Protein AF-A0A072TKI0-F1 (afdb_monomer)

InterPro domains:
  IPR010285 DNA helicase Pif1-like, DEAD-box helicase domain [PF05970] (61-197)
  IPR027417 P-loop containing nucleoside triphosphate hydrolase [G3DSA:3.40.50.300] (5-178)
  IPR027417 P-loop containing nucleoside triphosphate hydrolase [SSF52540] (138-336)
  IPR049163 DNA helicase Pif1-like, 2B domain [PF21530] (286-332)

Radius of gyration: 24.64 Å; Cα contacts (8 Å, |Δi|>4): 364; chains: 1; bounding box: 59×48×64 Å

Nearest PDB structures (foldseek):
  7lcc-assembly1_A  TM=7.559E-01  e=3.204E-16  synthetic construct
  6l3g-assembly1_B-2  TM=5.943E-01  e=2.626E-09  Bacteroides sp. AF32-8BH
  6l3g-assembly1_A  TM=5.855E-01  e=1.795E-08  Bacteroides sp. AF32-8BH
  5fhe-assembly1_A  TM=5.845E-01  e=2.734E-08  Bacteroides fragilis
  5fhd-assembly2_B  TM=5.830E-01  e=9.462E-07  Bacteroides fragilis

Secondary structure (DSSP, 8-state):
------HHHHHHH-S-HHHHHHHHHHHHHH--HHHHHHHHHHHHHHHTT--S--------EE--TT---HHHHH---SS--TT------TT-HHHHHHHH-SEEEETTGGGS-HHHHHHHHHHHHHHHTTT-GGGGGSGGGG-EEEE---TTSPPP--TT--HHHHHHTSGGGSGGGGG---------TTTSSS--PPPGGG----SSSHHHHHHHHHSTTTTTTTT-HHHHHS-----SSHHHHHHHHHHHHHHS-S--EEEE--------SS-TTS-TTS--HHHHHT---TTS--SEEEE-TT-EEE--S-SBTTTTB-TT-EEEEEEE-SS-EEEEPPP-

Structure (mmCIF, N/CA/C/O backbone):
data_AF-A0A072TKI0-F1
#
_entry.id   AF-A0A072TKI0-F1
#
loop_
_atom_site.group_PDB
_atom_site.id
_atom_site.type_symbol
_atom_site.label_atom_id
_atom_site.label_alt_id
_atom_site.label_comp_id
_atom_site.label_asym_id
_atom_site.label_entity_id
_atom_site.label_seq_id
_atom_site.pdbx_PDB_ins_code
_atom_site.Cartn_x
_atom_site.Cartn_y
_atom_site.Cartn_z
_atom_site.occupancy
_atom_site.B_iso_or_equiv
_atom_site.auth_seq_id
_atom_site.auth_comp_id
_atom_site.auth_asym_id
_atom_site.auth_atom_id
_atom_site.pdbx_PDB_model_num
ATOM 1 N N . MET A 1 1 ? 16.025 -26.697 -22.029 1.00 32.75 1 MET A N 1
ATOM 2 C CA . MET A 1 1 ? 15.733 -25.877 -20.838 1.00 32.75 1 MET A CA 1
ATOM 3 C C . MET A 1 1 ? 17.036 -25.225 -20.415 1.00 32.75 1 MET A C 1
ATOM 5 O O . MET A 1 1 ? 17.999 -25.973 -20.282 1.00 32.75 1 MET A O 1
ATOM 9 N N . PRO A 1 2 ? 17.129 -23.893 -20.276 1.00 40.09 2 PRO A N 1
ATOM 10 C CA . PRO A 1 2 ? 18.291 -23.292 -19.635 1.00 40.09 2 PRO A CA 1
ATOM 11 C C . PRO A 1 2 ? 18.337 -23.814 -18.197 1.00 40.09 2 PRO A C 1
ATOM 13 O O . PRO A 1 2 ? 17.345 -23.736 -17.475 1.00 40.09 2 PRO A O 1
ATOM 16 N N . THR A 1 3 ? 19.450 -24.417 -17.796 1.00 42.78 3 THR A N 1
ATOM 17 C CA . THR A 1 3 ? 19.718 -24.765 -16.399 1.00 42.78 3 THR A CA 1
ATOM 18 C C . THR A 1 3 ? 19.999 -23.473 -15.647 1.00 42.78 3 THR A C 1
ATOM 20 O O . THR A 1 3 ? 21.146 -23.048 -15.545 1.00 42.78 3 THR A O 1
ATOM 23 N N . PHE A 1 4 ? 18.948 -22.804 -15.177 1.00 54.00 4 PHE A N 1
ATOM 24 C CA . PHE A 1 4 ? 19.108 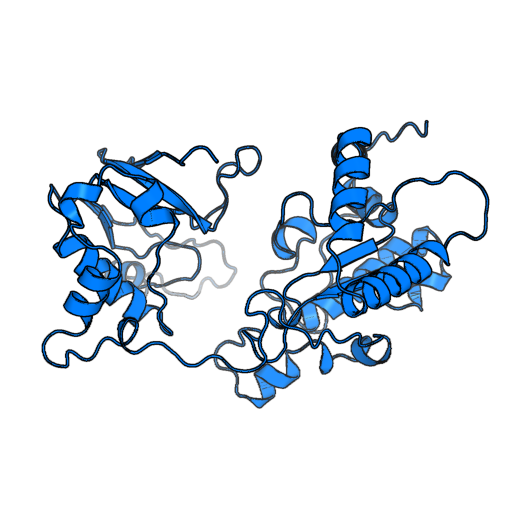-21.708 -14.232 1.00 54.00 4 PHE A CA 1
ATOM 25 C C . PHE A 1 4 ? 19.632 -22.300 -12.922 1.00 54.00 4 PHE A C 1
ATOM 27 O O . PHE A 1 4 ? 18.958 -23.104 -12.292 1.00 54.00 4 PHE A O 1
ATOM 34 N N . THR A 1 5 ? 20.848 -21.943 -12.519 1.00 68.81 5 THR A N 1
ATOM 35 C CA . THR A 1 5 ? 21.410 -22.314 -11.205 1.00 68.81 5 THR A CA 1
ATOM 36 C C . THR A 1 5 ? 20.838 -21.445 -10.082 1.00 68.81 5 THR A C 1
ATOM 38 O O . THR A 1 5 ? 20.968 -21.761 -8.902 1.00 68.81 5 THR A O 1
ATOM 41 N N . ASN A 1 6 ? 20.212 -20.327 -10.452 1.00 77.50 6 ASN A N 1
ATOM 42 C CA . ASN A 1 6 ? 19.692 -19.330 -9.539 1.00 77.50 6 ASN A CA 1
ATOM 43 C C . ASN A 1 6 ? 18.290 -19.704 -9.048 1.00 77.50 6 ASN A C 1
ATOM 45 O O . ASN A 1 6 ? 17.322 -19.688 -9.810 1.00 77.50 6 ASN A O 1
ATOM 49 N N . LYS A 1 7 ? 18.192 -19.987 -7.747 1.00 76.69 7 LYS A N 1
ATOM 50 C CA . LYS A 1 7 ? 16.942 -20.366 -7.090 1.00 76.69 7 LYS A CA 1
ATOM 51 C C . LYS A 1 7 ? 15.849 -19.298 -7.207 1.00 76.69 7 LYS A C 1
ATOM 53 O O . LYS A 1 7 ? 14.703 -19.669 -7.397 1.00 76.69 7 LYS A O 1
ATOM 58 N N . LEU A 1 8 ? 16.183 -18.003 -7.163 1.00 71.75 8 LEU A N 1
ATOM 59 C CA . LEU A 1 8 ? 15.181 -16.935 -7.286 1.00 71.75 8 LEU A CA 1
ATOM 60 C C . LEU A 1 8 ? 14.494 -16.963 -8.653 1.00 71.75 8 LEU A C 1
ATOM 62 O O . LEU A 1 8 ? 13.284 -16.822 -8.725 1.00 71.75 8 LEU A O 1
ATOM 66 N N . ILE A 1 9 ? 15.257 -17.201 -9.723 1.00 74.69 9 ILE A N 1
ATOM 67 C CA . ILE A 1 9 ? 14.708 -17.312 -11.082 1.00 74.69 9 ILE A CA 1
ATOM 68 C C . ILE A 1 9 ? 13.867 -18.583 -11.220 1.00 74.69 9 ILE A C 1
ATOM 70 O O . ILE A 1 9 ? 12.814 -18.556 -11.849 1.00 74.69 9 ILE A O 1
ATOM 74 N N . ILE A 1 10 ? 14.323 -19.699 -10.641 1.00 76.69 10 ILE A N 1
ATOM 75 C CA . ILE A 1 10 ? 13.543 -20.943 -10.639 1.00 76.69 10 ILE A CA 1
ATOM 76 C C . ILE A 1 10 ? 12.210 -20.720 -9.927 1.00 76.69 10 ILE A C 1
ATOM 78 O O . ILE A 1 10 ? 11.179 -21.057 -10.495 1.00 76.69 10 ILE A O 1
ATOM 82 N N . ASP A 1 11 ? 12.240 -20.148 -8.724 1.00 72.50 11 ASP A N 1
ATOM 83 C CA . ASP A 1 11 ? 11.048 -19.889 -7.919 1.00 72.50 11 ASP A CA 1
ATOM 84 C C . ASP A 1 11 ? 10.092 -18.930 -8.658 1.00 72.50 11 ASP A C 1
ATOM 86 O O . ASP A 1 11 ? 8.894 -19.197 -8.704 1.00 72.50 11 ASP A O 1
ATOM 90 N N . GLU A 1 12 ? 10.611 -17.892 -9.328 1.00 70.75 12 GLU A N 1
ATOM 91 C CA . GLU A 1 12 ? 9.819 -16.958 -10.152 1.00 70.75 12 GLU A CA 1
ATOM 92 C C . GLU A 1 12 ? 9.159 -17.636 -11.363 1.00 70.75 12 GLU A C 1
ATOM 94 O O . GLU A 1 12 ? 8.055 -17.287 -11.768 1.00 70.75 12 GLU A O 1
ATOM 99 N N . LEU A 1 13 ? 9.831 -18.621 -11.963 1.00 75.00 13 LEU A N 1
ATOM 100 C CA . LEU A 1 13 ? 9.327 -19.370 -13.118 1.00 75.00 13 LEU A CA 1
ATOM 101 C C . LEU A 1 13 ? 8.459 -20.574 -12.728 1.00 75.00 13 LEU A C 1
ATOM 103 O O . LEU A 1 13 ? 7.896 -21.232 -13.611 1.00 75.00 13 LEU A O 1
ATOM 107 N N . ASN A 1 14 ? 8.364 -20.883 -11.435 1.00 78.50 14 ASN A N 1
ATOM 108 C CA . ASN A 1 14 ? 7.671 -22.050 -10.908 1.00 78.50 14 ASN A CA 1
ATOM 109 C C . ASN A 1 14 ? 6.187 -21.754 -10.644 1.00 78.50 14 ASN A C 1
ATOM 111 O O . ASN A 1 14 ? 5.702 -21.854 -9.519 1.00 78.50 14 ASN A O 1
ATOM 115 N N . TYR A 1 15 ? 5.466 -21.390 -11.703 1.00 72.12 15 TYR A N 1
ATOM 116 C CA . TYR A 1 15 ? 4.018 -21.192 -11.686 1.00 72.12 15 TYR A CA 1
ATOM 117 C C . TYR A 1 15 ? 3.312 -22.153 -12.646 1.00 72.12 15 TYR A C 1
ATOM 119 O O . TYR A 1 15 ? 3.892 -22.653 -13.617 1.00 72.12 15 TYR A O 1
ATOM 127 N N . ASN A 1 16 ? 2.031 -22.409 -12.377 1.00 79.31 16 ASN A N 1
ATOM 128 C CA . ASN A 1 16 ? 1.187 -23.248 -13.216 1.00 79.31 16 ASN A CA 1
ATOM 129 C C . ASN A 1 16 ? 0.827 -22.512 -14.516 1.00 79.31 16 ASN A C 1
ATOM 131 O O . ASN A 1 16 ? -0.077 -21.681 -14.547 1.00 79.31 16 ASN A O 1
ATOM 135 N N . LYS A 1 17 ? 1.564 -22.803 -15.591 1.00 79.69 17 LYS A N 1
ATOM 136 C CA . LYS A 1 17 ? 1.409 -22.122 -16.885 1.00 79.69 17 LYS A CA 1
ATOM 137 C C . LYS A 1 17 ? 0.036 -22.335 -17.510 1.00 79.69 17 LYS A C 1
ATOM 139 O O . LYS A 1 17 ? -0.518 -21.377 -18.031 1.00 79.69 17 LYS A O 1
ATOM 144 N N . ASP A 1 18 ? -0.509 -23.545 -17.417 1.00 80.44 18 ASP A N 1
ATOM 145 C CA . ASP A 1 18 ? -1.793 -23.886 -18.036 1.00 80.44 18 ASP A CA 1
ATOM 146 C C . ASP A 1 18 ? -2.948 -23.133 -17.353 1.00 80.44 18 ASP A C 1
ATOM 148 O O . ASP A 1 18 ? -3.857 -22.613 -18.001 1.00 80.44 18 ASP A O 1
ATOM 152 N N . GLU A 1 19 ? -2.890 -23.022 -16.025 1.00 81.88 19 GLU A N 1
ATOM 153 C CA . GLU A 1 19 ? -3.850 -22.246 -15.236 1.00 81.88 19 GLU A CA 1
ATOM 154 C C . GLU A 1 19 ? -3.727 -20.743 -15.499 1.00 81.88 19 GLU A C 1
ATOM 156 O O . GLU A 1 19 ? -4.740 -20.055 -15.651 1.00 81.88 19 GLU A O 1
ATOM 161 N N . LEU A 1 20 ? -2.496 -20.236 -15.602 1.00 77.62 20 LEU A N 1
ATOM 162 C CA . LEU A 1 20 ? -2.251 -18.825 -15.872 1.00 77.62 20 LEU A CA 1
ATOM 163 C C . LEU A 1 20 ? -2.681 -18.437 -17.292 1.00 77.62 20 LEU A C 1
ATOM 165 O O . LEU A 1 20 ? -3.249 -17.367 -17.476 1.00 77.62 20 LEU A O 1
ATOM 169 N N . GLU A 1 21 ? -2.473 -19.311 -18.280 1.00 79.00 21 GLU A N 1
ATOM 170 C CA . GLU A 1 21 ? -2.924 -19.104 -19.661 1.00 79.00 21 GLU A CA 1
ATOM 171 C C . GLU A 1 21 ? -4.453 -19.047 -19.741 1.00 79.00 21 GLU A C 1
ATOM 173 O O . GLU A 1 21 ? -5.010 -18.157 -20.384 1.00 79.00 21 GLU A O 1
ATOM 178 N N . LYS A 1 22 ? -5.147 -19.936 -19.019 1.00 83.44 22 LYS A N 1
ATOM 179 C CA . LYS A 1 22 ? -6.608 -19.889 -18.914 1.00 83.44 22 LYS A CA 1
ATOM 180 C C . LYS A 1 22 ? -7.088 -18.594 -18.253 1.00 83.44 22 LYS A C 1
ATOM 182 O O . LYS A 1 22 ? -7.953 -17.914 -18.794 1.00 83.44 22 LYS A O 1
ATOM 187 N N . THR A 1 23 ? -6.493 -18.239 -17.116 1.00 81.56 23 THR A N 1
ATOM 188 C CA . THR A 1 23 ? -6.822 -17.009 -16.381 1.00 81.56 23 THR A CA 1
ATOM 189 C C . THR A 1 23 ? -6.593 -15.769 -17.245 1.00 81.56 23 THR A C 1
ATOM 191 O O . THR A 1 23 ? -7.425 -14.866 -17.278 1.00 81.56 23 THR A O 1
ATOM 194 N N . HIS A 1 24 ? -5.488 -15.738 -17.991 1.00 83.00 24 HIS A N 1
ATOM 195 C CA . HIS A 1 24 ? -5.161 -14.664 -18.923 1.00 83.00 24 HIS A CA 1
ATOM 196 C C . HIS A 1 24 ? -6.194 -14.543 -20.045 1.00 83.00 24 HIS A C 1
ATOM 198 O O . HIS A 1 24 ? -6.656 -13.436 -20.318 1.00 83.00 24 HIS A O 1
ATOM 204 N N . ALA A 1 25 ? -6.606 -15.661 -20.649 1.00 83.88 25 ALA A N 1
ATOM 205 C CA . ALA A 1 25 ? -7.643 -15.668 -21.677 1.00 83.88 25 ALA A CA 1
ATOM 206 C C . ALA A 1 25 ? -8.986 -15.139 -21.146 1.00 83.88 25 ALA A C 1
ATOM 208 O O . ALA A 1 25 ? -9.616 -14.311 -21.804 1.00 83.88 25 ALA A O 1
ATOM 209 N N . ASP A 1 26 ? -9.387 -15.560 -19.943 1.00 86.00 26 ASP A N 1
ATOM 210 C CA . ASP A 1 26 ? -10.619 -15.097 -19.299 1.00 86.00 26 ASP A CA 1
ATOM 211 C C . ASP A 1 26 ? -10.552 -13.589 -18.981 1.00 86.00 26 ASP A C 1
ATOM 213 O O . ASP A 1 26 ? -11.483 -12.846 -19.294 1.00 86.00 26 ASP A O 1
ATOM 217 N N . MET A 1 27 ? -9.431 -13.097 -18.439 1.00 83.44 27 MET A N 1
ATOM 218 C CA . MET A 1 27 ? -9.235 -11.667 -18.157 1.00 83.44 27 MET A CA 1
ATOM 219 C C . MET A 1 27 ? -9.236 -10.814 -19.431 1.00 83.44 27 MET A C 1
ATOM 221 O O . MET A 1 27 ? -9.856 -9.753 -19.455 1.00 83.44 27 MET A O 1
ATOM 225 N N . LEU A 1 28 ? -8.604 -11.283 -20.512 1.00 83.50 28 LEU A N 1
ATOM 226 C CA . LEU A 1 28 ? -8.583 -10.586 -21.804 1.00 83.50 28 LEU A CA 1
ATOM 227 C C . LEU A 1 28 ? -9.965 -10.427 -22.449 1.00 83.50 28 LEU A C 1
ATOM 229 O O . LEU A 1 28 ? -10.124 -9.557 -23.311 1.00 83.50 28 LEU A O 1
ATOM 233 N N . LEU A 1 29 ? -10.925 -11.285 -22.091 1.00 86.31 29 LEU A N 1
ATOM 234 C CA . LEU A 1 29 ? -12.318 -11.193 -22.535 1.00 86.31 29 LEU A CA 1
ATOM 235 C C . LEU A 1 29 ? -13.135 -10.198 -21.702 1.00 86.31 29 LEU A C 1
ATOM 237 O O . LEU A 1 29 ? -14.135 -9.685 -22.196 1.00 86.31 29 LEU A O 1
ATOM 241 N N . MET A 1 30 ? -12.721 -9.935 -20.461 1.00 85.12 30 MET A N 1
ATOM 242 C CA . MET A 1 30 ? -13.402 -9.021 -19.535 1.00 85.12 30 MET A CA 1
ATOM 243 C C . MET A 1 30 ? -12.902 -7.574 -19.641 1.00 85.12 30 MET A C 1
ATOM 245 O O . MET A 1 30 ? -13.541 -6.673 -19.100 1.00 85.12 30 MET A O 1
ATOM 249 N N . MET A 1 31 ? -11.774 -7.349 -20.321 1.00 85.69 31 MET A N 1
ATOM 250 C CA . MET A 1 31 ? -11.224 -6.012 -20.549 1.00 85.69 31 MET A CA 1
ATOM 251 C C . MET A 1 31 ? -12.148 -5.160 -21.417 1.00 85.69 31 MET A C 1
ATOM 253 O O . MET A 1 31 ? -12.695 -5.612 -22.424 1.00 85.69 31 MET A O 1
ATOM 257 N N . THR A 1 32 ? -12.243 -3.885 -21.063 1.00 87.88 32 THR A N 1
ATOM 258 C CA . THR A 1 32 ? -12.811 -2.853 -21.931 1.00 87.88 32 THR A CA 1
ATOM 259 C C . THR A 1 32 ? -11.912 -2.593 -23.147 1.00 87.88 32 THR A C 1
ATOM 261 O O . THR A 1 32 ? -10.717 -2.898 -23.137 1.00 87.88 32 THR A O 1
ATOM 264 N N . ASP A 1 33 ? -12.458 -1.966 -24.194 1.00 88.88 33 ASP A N 1
ATOM 265 C CA . ASP A 1 33 ? -11.674 -1.570 -25.376 1.00 88.88 33 ASP A CA 1
ATOM 266 C C . ASP A 1 33 ? -10.502 -0.636 -25.012 1.00 88.88 33 ASP A C 1
ATOM 268 O O . ASP A 1 33 ? -9.424 -0.707 -25.607 1.00 88.88 33 ASP A O 1
ATOM 272 N N . GLU A 1 34 ? -10.701 0.232 -24.012 1.00 90.00 34 GLU A N 1
ATOM 273 C CA . GLU A 1 34 ? -9.679 1.159 -23.519 1.00 90.00 34 GLU A CA 1
ATOM 274 C C . GLU A 1 34 ? -8.531 0.409 -22.828 1.00 90.00 34 GLU A C 1
ATOM 276 O O . GLU A 1 34 ? -7.363 0.626 -23.156 1.00 90.00 34 GLU A O 1
ATOM 281 N N . GLU A 1 35 ? -8.850 -0.526 -21.930 1.00 88.94 35 GLU A N 1
ATOM 282 C CA . GLU A 1 35 ? -7.854 -1.366 -21.254 1.00 88.94 35 GLU A CA 1
ATOM 283 C C . GLU A 1 35 ? -7.108 -2.268 -22.229 1.00 88.94 35 GLU A C 1
ATOM 285 O O . GLU A 1 35 ? -5.886 -2.384 -22.142 1.00 88.94 35 GLU A O 1
ATOM 290 N N . ARG A 1 36 ? -7.815 -2.859 -23.197 1.00 89.50 36 ARG A N 1
ATOM 291 C CA . ARG A 1 36 ? -7.205 -3.690 -24.237 1.00 89.50 36 ARG A CA 1
ATOM 292 C C . ARG A 1 36 ? -6.212 -2.891 -25.082 1.00 89.50 36 ARG A C 1
ATOM 294 O O . ARG A 1 36 ? -5.105 -3.359 -25.319 1.00 89.50 36 ARG A O 1
ATOM 301 N N . CYS A 1 37 ? -6.546 -1.654 -25.451 1.00 91.12 37 CYS A N 1
ATOM 302 C CA . CYS A 1 37 ? -5.626 -0.755 -26.157 1.00 91.12 37 CYS A CA 1
ATOM 303 C C . CYS A 1 37 ? -4.359 -0.441 -25.339 1.00 91.12 37 CYS A C 1
ATOM 305 O O . CYS A 1 37 ? -3.258 -0.369 -25.889 1.00 91.12 37 CYS A O 1
ATOM 307 N N . VAL A 1 38 ? -4.492 -0.254 -24.021 1.00 90.75 38 VAL A N 1
ATOM 308 C CA . VAL A 1 38 ? -3.344 -0.065 -23.119 1.00 90.75 38 VAL A CA 1
ATOM 309 C C . VAL A 1 38 ? -2.504 -1.337 -23.027 1.00 90.75 38 VAL A C 1
ATOM 311 O O . VAL A 1 38 ? -1.282 -1.268 -23.162 1.00 90.75 38 VAL A O 1
ATOM 314 N N . TYR A 1 39 ? -3.151 -2.487 -22.840 1.00 89.69 39 TYR A N 1
ATOM 315 C CA . TYR A 1 39 ? -2.507 -3.793 -22.770 1.00 89.69 39 TYR A CA 1
ATOM 316 C C . TYR A 1 39 ? -1.684 -4.088 -24.030 1.00 89.69 39 TYR A C 1
ATOM 318 O O . TYR A 1 39 ? -0.498 -4.399 -23.924 1.00 89.69 39 TYR A O 1
ATOM 326 N N . ASP A 1 40 ? -2.274 -3.915 -25.214 1.00 89.44 40 ASP A N 1
ATOM 327 C CA . ASP A 1 40 ? -1.612 -4.199 -26.489 1.00 89.44 40 ASP A CA 1
ATOM 328 C C . ASP A 1 40 ? -0.352 -3.334 -26.669 1.00 89.44 40 ASP A C 1
ATOM 330 O O . ASP A 1 40 ? 0.712 -3.855 -27.001 1.00 89.44 40 ASP A O 1
ATOM 334 N N . LYS A 1 41 ? -0.414 -2.037 -26.330 1.00 90.12 41 LYS A N 1
ATOM 335 C CA . LYS A 1 41 ? 0.758 -1.139 -26.365 1.00 90.12 41 LYS A CA 1
ATOM 336 C C . LYS A 1 41 ? 1.884 -1.580 -25.431 1.00 90.12 41 LYS A C 1
ATOM 338 O O . LYS A 1 41 ? 3.059 -1.445 -25.774 1.00 90.12 41 LYS A O 1
ATOM 343 N N . ILE A 1 42 ? 1.546 -2.076 -24.240 1.00 88.88 42 ILE A N 1
ATOM 344 C CA . ILE A 1 42 ? 2.539 -2.603 -23.295 1.00 88.88 42 ILE A CA 1
ATOM 345 C C . ILE A 1 42 ? 3.188 -3.858 -23.886 1.00 88.88 42 ILE A C 1
ATOM 347 O O . ILE A 1 42 ? 4.413 -3.976 -23.883 1.00 88.88 42 ILE A O 1
ATOM 351 N N . MET A 1 43 ? 2.386 -4.773 -24.431 1.00 86.81 43 MET A N 1
ATOM 352 C CA . MET A 1 43 ? 2.883 -6.022 -25.009 1.00 86.81 43 MET A CA 1
ATOM 353 C C . MET A 1 43 ? 3.752 -5.795 -26.251 1.00 86.81 43 MET A C 1
ATOM 355 O O . MET A 1 43 ? 4.761 -6.481 -26.412 1.00 86.81 43 MET A O 1
ATOM 359 N N . GLU A 1 44 ? 3.416 -4.815 -27.093 1.00 88.12 44 GLU A N 1
ATOM 360 C CA . GLU A 1 44 ? 4.255 -4.390 -28.220 1.00 88.12 44 GLU A CA 1
ATOM 361 C C . GLU A 1 44 ? 5.630 -3.900 -27.749 1.00 88.12 44 GLU A C 1
ATOM 363 O O . GLU A 1 44 ? 6.647 -4.326 -28.296 1.00 88.12 44 GLU A O 1
ATOM 368 N N . SER A 1 45 ? 5.676 -3.073 -26.696 1.00 85.88 45 SER A N 1
ATOM 369 C CA . SER A 1 45 ? 6.939 -2.598 -26.111 1.00 85.88 45 SER A CA 1
ATOM 370 C C . SER A 1 45 ? 7.801 -3.762 -25.624 1.00 85.88 45 SER A C 1
ATOM 372 O O . SER A 1 45 ? 8.983 -3.822 -25.943 1.00 85.88 45 SER A O 1
ATOM 374 N N . VAL A 1 46 ? 7.202 -4.720 -24.912 1.00 83.31 46 VAL A N 1
ATOM 375 C CA . VAL A 1 46 ? 7.915 -5.896 -24.388 1.00 83.31 46 VAL A CA 1
ATOM 376 C C . VAL A 1 46 ? 8.411 -6.818 -25.511 1.00 83.31 46 VAL A C 1
ATOM 378 O O . VAL A 1 46 ? 9.461 -7.441 -25.375 1.00 83.31 46 VAL A O 1
ATOM 381 N N . GLY A 1 47 ? 7.664 -6.925 -26.615 1.00 73.25 47 GLY A N 1
ATOM 382 C CA . GLY A 1 47 ? 8.021 -7.762 -27.764 1.00 73.25 47 GLY A CA 1
ATOM 383 C C . GLY A 1 47 ? 9.055 -7.139 -28.707 1.00 73.25 47 GLY A C 1
ATOM 384 O O . GLY A 1 47 ? 9.757 -7.871 -29.401 1.00 73.25 47 GLY A O 1
ATOM 385 N N . SER A 1 48 ? 9.167 -5.808 -28.738 1.00 62.28 48 SER A N 1
ATOM 386 C CA . SER A 1 48 ? 10.097 -5.092 -29.624 1.00 62.28 48 SER A CA 1
ATOM 387 C C . SER A 1 48 ? 11.580 -5.230 -29.251 1.00 62.28 48 SER A C 1
ATOM 389 O O . SER A 1 48 ? 12.436 -4.949 -30.087 1.00 62.28 48 SER A O 1
ATOM 391 N N . ASP A 1 49 ? 11.883 -5.717 -28.044 1.00 56.00 49 ASP A N 1
ATOM 392 C CA . ASP A 1 49 ? 13.252 -5.979 -27.579 1.00 56.00 49 ASP A CA 1
ATOM 393 C C . ASP A 1 49 ? 13.827 -7.328 -28.084 1.00 56.00 49 ASP A C 1
ATOM 395 O O . ASP A 1 49 ? 15.013 -7.600 -27.894 1.00 56.00 49 ASP A O 1
ATOM 399 N N . ASP A 1 50 ? 13.027 -8.178 -28.751 1.00 50.72 50 ASP A N 1
ATOM 400 C CA . ASP A 1 50 ? 13.448 -9.497 -29.257 1.00 50.72 50 ASP A CA 1
ATOM 401 C C . ASP A 1 50 ? 13.894 -9.449 -30.743 1.00 50.72 50 ASP A C 1
ATOM 403 O O . ASP A 1 50 ? 13.222 -9.973 -31.634 1.00 50.72 50 ASP A O 1
ATOM 407 N N . ASP A 1 51 ? 15.079 -8.894 -31.022 1.00 42.94 51 ASP A N 1
ATOM 408 C CA . ASP A 1 51 ? 15.825 -9.178 -32.263 1.00 42.94 51 ASP A CA 1
ATOM 409 C C . ASP A 1 51 ? 16.745 -10.398 -32.034 1.00 42.94 51 ASP A C 1
ATOM 411 O O . ASP A 1 51 ? 17.935 -10.242 -31.793 1.00 42.94 51 ASP A O 1
ATOM 415 N N . ASP A 1 52 ? 16.164 -11.609 -31.973 1.00 36.97 52 ASP A N 1
ATOM 416 C CA . ASP A 1 52 ? 16.732 -12.918 -32.388 1.00 36.97 52 ASP A CA 1
ATOM 417 C C . ASP A 1 52 ? 16.094 -14.112 -31.626 1.00 36.97 52 ASP A C 1
ATOM 419 O O . ASP A 1 52 ? 16.251 -14.320 -30.427 1.00 36.97 52 ASP A O 1
ATOM 423 N N . ARG A 1 53 ? 15.371 -14.947 -32.386 1.00 39.81 53 ARG A N 1
ATOM 424 C CA . ARG A 1 53 ? 15.133 -16.399 -32.214 1.00 39.81 53 ARG A CA 1
ATOM 425 C C . ARG A 1 53 ? 15.177 -16.988 -30.785 1.00 39.81 53 ARG A C 1
ATOM 427 O O . ARG A 1 53 ? 16.190 -17.558 -30.381 1.00 39.81 53 ARG A O 1
ATOM 434 N N . ARG A 1 54 ? 13.999 -17.160 -30.170 1.00 31.77 54 ARG A N 1
ATOM 435 C CA . ARG A 1 54 ? 13.393 -18.467 -29.783 1.00 31.77 54 ARG A CA 1
ATOM 436 C C . ARG A 1 54 ? 12.300 -18.276 -28.732 1.00 31.77 54 ARG A C 1
ATOM 438 O O . ARG A 1 54 ? 12.579 -17.926 -27.596 1.00 31.77 54 ARG A O 1
ATOM 445 N N . GLY A 1 55 ? 11.104 -18.739 -29.086 1.00 32.19 55 GLY A N 1
ATOM 446 C CA . GLY A 1 55 ? 10.113 -19.215 -28.127 1.00 32.19 55 GLY A CA 1
ATOM 447 C C . GLY A 1 55 ? 9.215 -18.125 -27.561 1.00 32.19 55 GLY A C 1
ATOM 448 O O . GLY A 1 55 ? 9.668 -17.218 -26.880 1.00 32.19 55 GLY A O 1
ATOM 449 N N . LYS A 1 56 ? 7.913 -18.297 -27.805 1.00 33.75 56 LYS A N 1
ATOM 450 C CA . LYS A 1 56 ? 6.798 -17.672 -27.090 1.00 33.75 56 LYS A CA 1
ATOM 451 C C . LYS A 1 56 ? 6.893 -18.015 -25.597 1.00 33.75 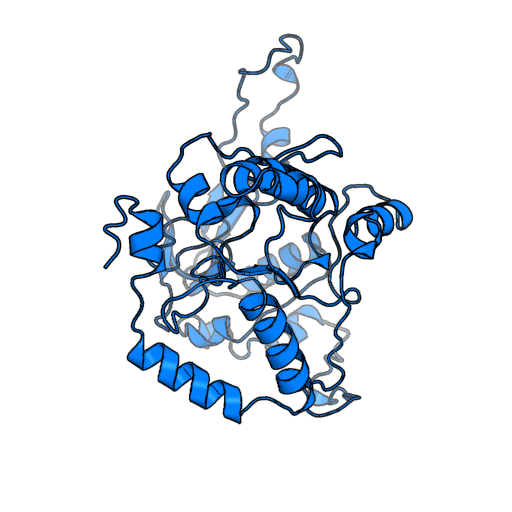56 LYS A C 1
ATOM 453 O O . LYS A 1 56 ? 6.211 -18.911 -25.109 1.00 33.75 56 LYS A O 1
ATOM 458 N N . HIS A 1 57 ? 7.814 -17.381 -24.892 1.00 34.16 57 HIS A N 1
ATOM 459 C CA . HIS A 1 57 ? 7.947 -17.494 -23.456 1.00 34.16 57 HIS A CA 1
ATOM 460 C C . HIS A 1 57 ? 7.349 -16.234 -22.857 1.00 34.16 57 HIS A C 1
ATOM 462 O O . HIS A 1 57 ? 7.765 -15.130 -23.201 1.00 34.16 57 HIS A O 1
ATOM 468 N N . CYS A 1 58 ? 6.325 -16.441 -22.024 1.00 34.09 58 CYS A N 1
ATOM 469 C CA . CYS A 1 58 ? 5.679 -15.421 -21.211 1.00 34.09 58 CYS A CA 1
ATOM 470 C C . CYS A 1 58 ? 6.749 -14.445 -20.707 1.00 34.09 58 CYS A C 1
ATOM 472 O O . CYS A 1 58 ? 7.719 -14.918 -20.097 1.00 34.09 58 CYS A O 1
ATOM 474 N N . PRO A 1 59 ? 6.652 -13.138 -21.014 1.00 36.78 59 PRO A N 1
ATOM 475 C CA . PRO A 1 59 ? 7.629 -12.191 -20.515 1.00 36.78 59 PRO A CA 1
ATOM 476 C C . PRO A 1 59 ? 7.678 -12.345 -19.002 1.00 36.78 59 PRO A C 1
ATOM 478 O O . PRO A 1 59 ? 6.634 -12.442 -18.353 1.00 36.78 59 PRO A O 1
ATOM 481 N N . LEU A 1 60 ? 8.890 -12.435 -18.452 1.00 33.62 60 LEU A N 1
ATOM 482 C CA . LEU A 1 60 ? 9.084 -12.342 -17.015 1.00 33.62 60 LEU A CA 1
ATOM 483 C C . LEU A 1 60 ? 8.713 -10.904 -16.642 1.00 33.62 60 LEU A C 1
ATOM 485 O O . LEU A 1 60 ? 9.548 -9.998 -16.675 1.00 33.62 60 LEU A O 1
ATOM 489 N N . ALA A 1 61 ? 7.420 -10.691 -16.419 1.00 39.41 61 ALA A N 1
ATOM 490 C CA . ALA A 1 61 ? 6.918 -9.550 -15.704 1.00 39.41 61 ALA A CA 1
ATOM 491 C C . ALA A 1 61 ? 7.356 -9.785 -14.271 1.00 39.41 61 ALA A C 1
ATOM 493 O O . ALA A 1 61 ? 6.811 -10.652 -13.591 1.00 39.41 61 ALA A O 1
ATOM 494 N N . LEU A 1 62 ? 8.345 -9.026 -13.817 1.00 36.69 62 LEU A N 1
ATOM 495 C CA . LEU A 1 62 ? 8.555 -8.835 -12.398 1.00 36.69 62 LEU A CA 1
ATOM 496 C C . LEU A 1 62 ? 7.379 -7.974 -11.896 1.00 36.69 62 LEU A C 1
ATOM 498 O O . LEU A 1 62 ? 7.510 -6.794 -11.581 1.00 36.69 62 LEU A O 1
ATOM 502 N N . LEU A 1 63 ? 6.183 -8.565 -11.875 1.00 41.28 63 LEU A N 1
ATOM 503 C CA . LEU A 1 63 ? 5.270 -8.324 -10.777 1.00 41.28 63 LEU A CA 1
ATOM 504 C C . LEU A 1 63 ? 6.033 -8.858 -9.588 1.00 41.28 63 LEU A C 1
ATOM 506 O O . LEU A 1 63 ? 6.356 -10.036 -9.575 1.00 41.28 63 LEU A O 1
ATOM 510 N N . LEU A 1 64 ? 6.385 -7.996 -8.640 1.00 37.53 64 LEU A N 1
ATOM 511 C CA . LEU A 1 64 ? 6.898 -8.424 -7.344 1.00 37.53 64 LEU A CA 1
ATOM 512 C C . LEU A 1 64 ? 6.018 -9.608 -6.897 1.00 37.53 64 LEU A C 1
ATOM 514 O O . LEU A 1 64 ? 4.845 -9.361 -6.604 1.00 37.53 64 LEU A O 1
ATOM 518 N N . PRO A 1 65 ? 6.482 -10.872 -6.944 1.00 29.19 65 PRO A N 1
ATOM 519 C CA . PRO A 1 65 ? 5.574 -12.009 -6.852 1.00 29.19 65 PRO A CA 1
ATOM 520 C C . PRO A 1 65 ? 4.888 -11.951 -5.487 1.00 29.19 65 PRO A C 1
ATOM 522 O O . PRO A 1 65 ? 5.548 -11.905 -4.443 1.00 29.19 65 PRO A O 1
ATOM 525 N N . GLY A 1 66 ? 3.556 -11.848 -5.499 1.00 41.72 66 GLY A N 1
ATOM 526 C CA . GLY A 1 66 ? 2.747 -11.656 -4.293 1.00 41.72 66 GLY A CA 1
ATOM 527 C C . GLY A 1 66 ? 2.728 -10.236 -3.701 1.00 41.72 66 GLY A C 1
ATOM 528 O O . GLY A 1 66 ? 2.533 -10.109 -2.496 1.00 41.72 66 GLY A O 1
ATOM 529 N N . GLY A 1 67 ? 2.938 -9.171 -4.488 1.00 47.31 67 GLY A N 1
ATOM 530 C CA . GLY A 1 67 ? 2.693 -7.785 -4.050 1.00 47.31 67 GLY A CA 1
ATOM 531 C C . GLY A 1 67 ? 3.643 -7.295 -2.950 1.00 47.31 67 GLY A C 1
ATOM 532 O O . GLY A 1 67 ? 3.219 -6.720 -1.949 1.00 47.31 67 GLY A O 1
ATOM 533 N N . ARG A 1 68 ? 4.948 -7.548 -3.089 1.00 50.12 68 ARG A N 1
ATOM 534 C CA . ARG A 1 68 ? 5.948 -7.037 -2.133 1.00 50.12 68 ARG A CA 1
ATOM 535 C C . ARG A 1 68 ? 6.171 -5.538 -2.331 1.00 50.12 68 ARG A C 1
ATOM 537 O O . ARG A 1 68 ? 6.039 -5.032 -3.433 1.00 50.12 68 ARG A O 1
ATOM 544 N N . THR A 1 69 ? 6.551 -4.806 -1.286 1.00 50.53 69 THR A N 1
ATOM 545 C CA . THR A 1 69 ? 6.858 -3.372 -1.425 1.00 50.53 69 THR A CA 1
ATOM 546 C C . THR A 1 69 ? 8.216 -3.167 -2.120 1.00 50.53 69 THR A C 1
ATOM 548 O O . THR A 1 69 ? 9.135 -3.962 -1.878 1.00 50.53 69 THR A O 1
ATOM 551 N N . PRO A 1 70 ? 8.410 -2.089 -2.911 1.00 48.56 70 PRO A N 1
ATOM 552 C CA . PRO A 1 70 ? 9.685 -1.785 -3.579 1.00 48.56 70 PRO A CA 1
ATOM 553 C C . PRO A 1 70 ? 10.891 -1.804 -2.631 1.00 48.56 70 PRO A C 1
ATOM 555 O O . PRO A 1 70 ? 11.942 -2.338 -2.968 1.00 48.56 70 PRO A O 1
ATOM 558 N N . HIS A 1 71 ? 10.711 -1.323 -1.398 1.00 53.16 71 HIS A N 1
ATOM 559 C CA . HIS A 1 71 ? 11.731 -1.332 -0.347 1.00 53.16 71 HIS A CA 1
ATOM 560 C C . HIS A 1 71 ? 12.250 -2.738 -0.018 1.00 53.16 71 HIS A C 1
ATOM 562 O O . HIS A 1 71 ? 13.446 -2.922 0.189 1.00 53.16 71 HIS A O 1
ATOM 568 N N . SER A 1 72 ? 11.370 -3.742 0.006 1.00 54.12 72 SER A N 1
ATOM 569 C CA . SER A 1 72 ? 11.743 -5.114 0.373 1.00 54.12 72 SER A CA 1
ATOM 570 C C . SER A 1 72 ? 12.431 -5.885 -0.759 1.00 54.12 72 SER A C 1
ATOM 572 O O . SER A 1 72 ? 13.270 -6.747 -0.493 1.00 54.12 72 SER A O 1
ATOM 574 N N . THR A 1 73 ? 12.112 -5.559 -2.014 1.00 52.00 73 THR A N 1
ATOM 575 C CA . THR A 1 73 ? 12.634 -6.283 -3.183 1.00 52.00 73 THR A CA 1
ATOM 576 C C . THR A 1 73 ? 13.841 -5.600 -3.815 1.00 52.00 73 THR A C 1
ATOM 578 O O . THR A 1 73 ? 14.771 -6.286 -4.235 1.00 52.00 73 THR A O 1
ATOM 581 N N . LEU A 1 74 ? 13.862 -4.266 -3.837 1.00 54.84 74 LEU A N 1
ATOM 582 C CA . LEU A 1 74 ? 14.921 -3.461 -4.454 1.00 54.84 74 LEU A CA 1
ATOM 583 C C . LEU A 1 74 ? 15.929 -2.907 -3.434 1.00 54.84 74 LEU A C 1
ATOM 585 O O . LEU A 1 74 ? 16.873 -2.228 -3.824 1.00 54.84 74 LEU A O 1
ATOM 589 N N . THR A 1 75 ? 15.746 -3.199 -2.140 1.00 57.75 75 THR A N 1
ATOM 590 C CA . THR A 1 75 ? 16.599 -2.695 -1.047 1.00 57.75 75 THR A CA 1
ATOM 591 C C . THR A 1 75 ? 16.737 -1.166 -1.088 1.00 57.75 75 THR A C 1
ATOM 593 O O . THR A 1 75 ? 17.833 -0.620 -0.962 1.00 57.75 75 THR A O 1
ATOM 596 N N . VAL A 1 76 ? 15.624 -0.463 -1.326 1.00 59.84 76 VAL A N 1
ATOM 597 C CA . VAL A 1 76 ? 15.609 1.007 -1.346 1.00 59.84 76 VAL A CA 1
ATOM 598 C C . VAL A 1 76 ? 16.042 1.520 0.036 1.00 59.84 76 VAL A C 1
ATOM 600 O O . VAL A 1 76 ? 15.446 1.098 1.034 1.00 59.84 76 VAL A O 1
ATOM 603 N N . PRO A 1 77 ? 17.058 2.399 0.127 1.00 57.41 77 PRO A N 1
ATOM 604 C CA . PRO A 1 77 ? 17.466 2.995 1.395 1.00 57.41 77 PRO A CA 1
ATOM 605 C C . PRO A 1 77 ? 16.295 3.701 2.089 1.00 57.41 77 PRO A C 1
ATOM 607 O O . PRO A 1 77 ? 15.503 4.376 1.438 1.00 57.41 77 PRO A O 1
ATOM 610 N N . ILE A 1 78 ? 16.206 3.568 3.418 1.00 58.28 78 ILE A N 1
ATOM 611 C CA . ILE A 1 78 ? 15.174 4.245 4.230 1.00 58.28 78 ILE A CA 1
ATOM 612 C C . ILE A 1 78 ? 15.308 5.771 4.112 1.00 58.28 78 ILE A C 1
ATOM 614 O O . ILE A 1 78 ? 14.309 6.486 4.084 1.00 58.28 78 ILE A O 1
ATOM 618 N N . GLU A 1 79 ? 16.545 6.257 4.007 1.00 64.56 79 GLU A N 1
ATOM 619 C CA . GLU A 1 79 ? 16.862 7.647 3.698 1.00 64.56 79 GLU A CA 1
ATOM 620 C C . GLU A 1 79 ? 17.353 7.729 2.258 1.00 64.56 79 GLU A C 1
ATOM 622 O O . GLU A 1 79 ? 18.481 7.346 1.943 1.00 64.56 79 GLU A O 1
ATOM 627 N N . ILE A 1 80 ? 16.478 8.204 1.376 1.00 71.75 80 ILE A N 1
ATOM 628 C CA . ILE A 1 80 ? 16.794 8.392 -0.033 1.00 71.75 80 ILE A CA 1
ATOM 629 C C . ILE A 1 80 ? 17.053 9.868 -0.327 1.00 71.75 80 ILE A C 1
ATOM 631 O O . ILE A 1 80 ? 16.376 10.747 0.203 1.00 71.75 80 ILE A O 1
ATOM 635 N N . ASN A 1 81 ? 18.052 10.130 -1.161 1.00 79.38 81 ASN A N 1
ATOM 636 C CA . ASN A 1 81 ? 18.425 11.449 -1.650 1.00 79.38 81 ASN A CA 1
ATOM 637 C C . ASN A 1 81 ? 18.749 11.390 -3.151 1.00 79.38 81 ASN A C 1
ATOM 639 O O . ASN A 1 81 ? 18.761 10.322 -3.766 1.00 79.38 81 ASN A O 1
ATOM 643 N N . GLU A 1 82 ? 19.029 12.550 -3.741 1.00 78.25 82 GLU A N 1
ATOM 644 C CA . GLU A 1 82 ? 19.323 12.696 -5.171 1.00 78.25 82 GLU A CA 1
ATOM 645 C C . GLU A 1 82 ? 20.475 11.797 -5.657 1.00 78.25 82 GLU A C 1
ATOM 647 O O . GLU A 1 82 ? 20.439 11.312 -6.786 1.00 78.25 82 GLU A O 1
ATOM 652 N N . ALA A 1 83 ? 21.462 11.512 -4.800 1.00 77.06 83 ALA A N 1
ATOM 653 C CA . ALA A 1 83 ? 22.630 10.694 -5.123 1.00 77.06 83 ALA A CA 1
ATOM 654 C C . ALA A 1 83 ? 22.468 9.206 -4.762 1.00 77.06 83 ALA A C 1
ATOM 656 O O . ALA A 1 83 ? 23.376 8.413 -5.016 1.00 77.06 83 ALA A O 1
ATOM 657 N N . SER A 1 84 ? 21.342 8.799 -4.168 1.00 77.88 84 SER A N 1
ATOM 658 C CA . SER A 1 84 ? 21.140 7.416 -3.736 1.00 77.88 84 SER A CA 1
ATOM 659 C C . SER A 1 84 ? 21.124 6.436 -4.910 1.00 77.88 84 SER A C 1
ATOM 661 O O . SER A 1 84 ? 20.636 6.732 -5.997 1.00 77.88 84 SER A O 1
ATOM 663 N N . SER A 1 85 ? 21.604 5.223 -4.683 1.00 73.94 85 SER A N 1
ATOM 664 C CA . SER A 1 85 ? 21.432 4.086 -5.585 1.00 73.94 85 SER A CA 1
ATOM 665 C C . SER A 1 85 ? 20.881 2.904 -4.796 1.00 73.94 85 SER A C 1
ATOM 667 O O . SER A 1 85 ? 20.893 2.900 -3.561 1.00 73.94 85 SER A O 1
ATOM 669 N N . LEU A 1 86 ? 20.345 1.909 -5.496 1.00 74.38 86 LEU A N 1
ATOM 670 C CA . LEU A 1 86 ? 19.885 0.691 -4.846 1.00 74.38 86 LEU A CA 1
ATOM 671 C C . LEU A 1 86 ? 21.062 -0.153 -4.373 1.00 74.38 86 LEU A C 1
ATOM 673 O O . LEU A 1 86 ? 22.053 -0.329 -5.084 1.00 74.38 86 LEU A O 1
ATOM 677 N N . VAL A 1 87 ? 20.915 -0.736 -3.183 1.00 68.69 87 VAL A N 1
ATOM 678 C CA . VAL A 1 87 ? 21.899 -1.662 -2.621 1.00 68.69 87 VAL A CA 1
ATOM 679 C C . VAL A 1 87 ? 21.604 -3.064 -3.156 1.00 68.69 87 VAL A C 1
ATOM 681 O O . VAL A 1 87 ? 20.944 -3.883 -2.510 1.00 68.69 87 VAL A O 1
ATOM 684 N N . ILE A 1 88 ? 22.057 -3.325 -4.382 1.00 72.38 88 ILE A N 1
ATOM 685 C CA . ILE A 1 88 ? 22.085 -4.667 -4.969 1.00 72.38 88 ILE A CA 1
ATOM 686 C C . ILE A 1 88 ? 23.546 -5.111 -5.012 1.00 72.38 88 ILE A C 1
ATOM 688 O O . ILE A 1 88 ? 24.377 -4.489 -5.673 1.00 72.38 88 ILE A O 1
ATOM 692 N N . GLU A 1 89 ? 23.867 -6.173 -4.272 1.00 73.44 89 GLU A N 1
ATOM 693 C CA . GLU A 1 89 ? 25.208 -6.757 -4.281 1.00 73.44 89 GLU A CA 1
ATOM 694 C C . GLU A 1 89 ? 25.558 -7.255 -5.687 1.00 73.44 89 GLU A C 1
ATOM 696 O O . GLU A 1 89 ? 24.746 -7.919 -6.344 1.00 73.44 89 GLU A O 1
ATOM 701 N N . LYS A 1 90 ? 26.774 -6.931 -6.138 1.00 73.31 90 LYS A N 1
ATOM 702 C CA . LYS A 1 90 ? 27.284 -7.365 -7.440 1.00 73.31 90 LYS A CA 1
ATOM 703 C C . LYS A 1 90 ? 27.378 -8.886 -7.494 1.00 73.31 90 LYS A C 1
ATOM 705 O O . LYS A 1 90 ? 27.800 -9.514 -6.527 1.00 73.31 90 LYS A O 1
ATOM 710 N N . ASP A 1 91 ? 27.004 -9.443 -8.638 1.00 76.12 91 ASP A N 1
ATOM 711 C CA . ASP A 1 91 ? 27.018 -10.878 -8.937 1.00 76.12 91 ASP A CA 1
ATOM 712 C C . ASP A 1 91 ? 26.165 -11.699 -7.949 1.00 76.12 91 ASP A C 1
ATOM 714 O O . ASP A 1 91 ? 26.406 -12.882 -7.701 1.00 76.12 91 ASP A O 1
ATOM 718 N N . SER A 1 92 ? 25.139 -11.059 -7.376 1.00 82.00 92 SER A N 1
ATOM 719 C CA . SER A 1 92 ? 24.175 -11.706 -6.494 1.00 82.00 92 SER A CA 1
ATOM 720 C C . SER A 1 92 ? 23.054 -12.397 -7.280 1.00 82.00 92 SER A C 1
ATOM 722 O O . SER A 1 92 ? 22.688 -11.956 -8.375 1.00 82.00 92 SER A O 1
ATOM 724 N N . PRO A 1 93 ? 22.388 -13.410 -6.688 1.00 77.56 93 PRO A N 1
ATOM 725 C CA . PRO A 1 93 ? 21.205 -14.019 -7.291 1.00 77.56 93 PRO A CA 1
ATOM 726 C C . PRO A 1 93 ? 20.088 -13.011 -7.611 1.00 77.56 93 PRO A C 1
ATOM 728 O O . PRO A 1 93 ? 19.280 -13.236 -8.511 1.00 77.56 93 PRO A O 1
ATOM 731 N N . ARG A 1 94 ? 20.018 -11.896 -6.876 1.00 76.38 94 ARG A N 1
ATOM 732 C CA . ARG A 1 94 ? 19.036 -10.834 -7.120 1.00 76.38 94 ARG A CA 1
ATOM 733 C C . ARG A 1 94 ? 19.390 -10.012 -8.357 1.00 76.38 94 ARG A C 1
ATOM 735 O O . ARG A 1 94 ? 18.489 -9.675 -9.117 1.00 76.38 94 ARG A O 1
ATOM 742 N N . GLU A 1 95 ? 20.672 -9.729 -8.581 1.00 82.50 95 GLU A N 1
ATOM 743 C CA . GLU A 1 95 ? 21.132 -9.063 -9.803 1.00 82.50 95 GLU A CA 1
ATOM 744 C C . GLU A 1 95 ? 20.774 -9.891 -11.045 1.00 82.50 95 GLU A C 1
ATOM 746 O O . GLU A 1 95 ? 20.222 -9.367 -12.007 1.00 82.50 95 GLU A O 1
ATOM 751 N N . ASP A 1 96 ? 21.016 -11.201 -10.991 1.00 81.62 96 ASP A N 1
ATOM 752 C CA . ASP A 1 96 ? 20.662 -12.131 -12.065 1.00 81.62 96 ASP A CA 1
ATOM 753 C C . ASP A 1 96 ? 19.153 -12.176 -12.346 1.00 81.62 96 ASP A C 1
ATOM 755 O O . ASP A 1 96 ? 18.753 -12.233 -13.507 1.00 81.62 96 ASP A O 1
ATOM 759 N N . LEU A 1 97 ? 18.317 -12.141 -11.300 1.00 81.06 97 LEU A N 1
ATOM 760 C CA . LEU A 1 97 ? 16.859 -12.085 -11.446 1.00 81.06 97 LEU A CA 1
ATOM 761 C C . LEU A 1 97 ? 16.431 -10.806 -12.171 1.00 81.06 97 LEU A C 1
ATOM 763 O O . LEU A 1 97 ? 15.665 -10.868 -13.128 1.00 81.06 97 LEU A O 1
ATOM 767 N N . VAL A 1 98 ? 16.958 -9.659 -11.739 1.00 80.62 98 VAL A N 1
ATOM 768 C CA . VAL A 1 98 ? 16.684 -8.363 -12.370 1.00 80.62 98 VAL A CA 1
ATOM 769 C C . VAL A 1 98 ? 17.141 -8.372 -13.828 1.00 80.62 98 VAL A C 1
ATOM 771 O O . VAL A 1 98 ? 16.394 -7.942 -14.698 1.00 80.62 98 VAL A O 1
ATOM 774 N N . ARG A 1 99 ? 18.323 -8.929 -14.116 1.00 83.12 99 ARG A N 1
ATOM 775 C CA . ARG A 1 99 ? 18.875 -9.047 -15.474 1.00 83.12 99 ARG A CA 1
ATOM 776 C C . ARG A 1 99 ? 18.057 -9.961 -16.389 1.00 83.12 99 ARG A C 1
ATOM 778 O O . ARG A 1 99 ? 18.086 -9.784 -17.603 1.00 83.12 99 ARG A O 1
ATOM 785 N N . ALA A 1 100 ? 17.358 -10.940 -15.818 1.00 82.50 100 ALA A N 1
ATOM 786 C CA . ALA A 1 100 ? 16.465 -11.839 -16.544 1.00 82.50 100 ALA A CA 1
ATOM 787 C C . ALA A 1 100 ? 15.051 -11.260 -16.751 1.00 82.50 100 ALA A C 1
ATOM 789 O O . ALA A 1 100 ? 14.295 -11.790 -17.569 1.00 82.50 100 ALA A O 1
ATOM 790 N N . ALA A 1 101 ? 14.677 -10.203 -16.021 1.00 82.19 101 ALA A N 1
ATOM 791 C CA . ALA A 1 101 ? 13.369 -9.571 -16.141 1.00 82.19 101 ALA A CA 1
ATOM 792 C C . ALA A 1 101 ? 13.238 -8.797 -17.458 1.00 82.19 101 ALA A C 1
ATOM 794 O O . ALA A 1 101 ? 14.146 -8.073 -17.862 1.00 82.19 101 ALA A O 1
ATOM 795 N N . LYS A 1 102 ? 12.078 -8.931 -18.113 1.00 81.44 102 LYS A N 1
ATOM 796 C CA . LYS A 1 102 ? 11.753 -8.195 -19.349 1.00 81.44 102 LYS A CA 1
ATOM 797 C C . LYS A 1 102 ? 10.818 -7.010 -19.101 1.00 81.44 102 LYS A C 1
ATOM 799 O O . LYS A 1 102 ? 10.831 -6.038 -19.849 1.00 81.44 102 LYS A O 1
ATOM 804 N N . LEU A 1 103 ? 9.996 -7.101 -18.058 1.00 84.06 103 LEU A N 1
ATOM 805 C CA . LEU A 1 103 ? 9.003 -6.096 -17.703 1.00 84.06 103 LEU A CA 1
ATOM 806 C C . LEU A 1 103 ? 9.002 -5.887 -16.191 1.00 84.06 103 LEU A C 1
ATOM 808 O O . LEU A 1 103 ? 9.023 -6.854 -15.435 1.00 84.06 103 LEU A O 1
ATOM 812 N N . ILE A 1 104 ? 8.902 -4.634 -15.755 1.00 82.81 104 ILE A N 1
ATOM 813 C CA . ILE A 1 104 ? 8.600 -4.280 -14.365 1.00 82.81 104 ILE A CA 1
ATOM 814 C C . ILE A 1 104 ? 7.285 -3.518 -14.313 1.00 82.81 104 ILE A C 1
ATOM 816 O O . ILE A 1 104 ? 7.089 -2.561 -15.062 1.00 82.81 104 ILE A O 1
ATOM 820 N N . ILE A 1 105 ? 6.405 -3.929 -13.403 1.00 83.31 105 ILE A N 1
ATOM 821 C CA . ILE A 1 105 ? 5.144 -3.240 -13.128 1.00 83.31 105 ILE A CA 1
ATOM 822 C C . ILE A 1 105 ? 5.235 -2.630 -11.734 1.00 83.31 105 ILE A C 1
ATOM 824 O O . ILE A 1 105 ? 5.508 -3.329 -10.758 1.00 83.31 105 ILE A O 1
ATOM 828 N N . TRP A 1 106 ? 5.012 -1.324 -11.649 1.00 84.25 106 TRP A N 1
ATOM 829 C CA . TRP A 1 106 ? 5.021 -0.574 -10.403 1.00 84.25 106 TRP A CA 1
ATOM 830 C C . TRP A 1 106 ? 3.663 0.088 -10.205 1.00 84.25 106 TRP A C 1
ATOM 832 O O . TRP A 1 106 ? 3.351 1.082 -10.857 1.00 84.25 106 TRP A O 1
ATOM 842 N N . ASP A 1 107 ? 2.864 -0.477 -9.307 1.00 83.31 107 ASP A N 1
ATOM 843 C CA . ASP A 1 107 ? 1.561 0.068 -8.933 1.00 83.31 107 ASP A CA 1
ATOM 844 C C . ASP A 1 107 ? 1.685 1.136 -7.833 1.00 83.31 107 ASP A C 1
ATOM 846 O O . ASP A 1 107 ? 2.641 1.127 -7.052 1.00 83.31 107 ASP A O 1
ATOM 850 N N . GLU A 1 108 ? 0.736 2.067 -7.783 1.00 84.38 108 GLU A N 1
ATOM 851 C CA . GLU A 1 108 ? 0.739 3.226 -6.877 1.00 84.38 108 GLU A CA 1
ATOM 852 C C . GLU A 1 108 ? 2.012 4.091 -6.955 1.00 84.38 108 GLU A C 1
ATOM 854 O O . GLU A 1 108 ? 2.514 4.630 -5.963 1.00 84.38 108 GLU A O 1
ATOM 859 N N . ALA A 1 109 ? 2.541 4.267 -8.167 1.00 88.81 109 ALA A N 1
ATOM 860 C CA . ALA A 1 109 ? 3.741 5.056 -8.424 1.00 88.81 109 ALA A CA 1
ATOM 861 C C . ALA A 1 109 ? 3.697 6.494 -7.843 1.00 88.81 109 ALA A C 1
ATOM 863 O O . ALA A 1 109 ? 4.725 6.930 -7.317 1.00 88.81 109 ALA A O 1
ATOM 864 N N . PRO A 1 110 ? 2.565 7.239 -7.852 1.00 90.19 110 PRO A N 1
ATOM 865 C CA . PRO A 1 110 ? 2.496 8.584 -7.262 1.00 90.19 110 PRO A CA 1
ATOM 866 C C . PRO A 1 110 ? 2.753 8.646 -5.745 1.00 90.19 110 PRO A C 1
ATOM 868 O O . PRO A 1 110 ? 3.165 9.694 -5.233 1.00 90.19 110 PRO A O 1
ATOM 871 N N . MET A 1 111 ? 2.549 7.539 -5.019 1.00 85.94 111 MET A N 1
ATOM 872 C CA . MET A 1 111 ? 2.824 7.452 -3.578 1.00 85.94 111 MET A CA 1
ATOM 873 C C . MET A 1 111 ? 4.325 7.384 -3.259 1.00 85.94 111 MET A C 1
ATOM 875 O O . MET A 1 111 ? 4.714 7.522 -2.097 1.00 85.94 111 MET A O 1
ATOM 879 N N . ILE A 1 112 ? 5.173 7.155 -4.265 1.00 84.69 112 ILE A N 1
ATOM 880 C CA . ILE A 1 112 ? 6.611 6.953 -4.105 1.00 84.69 112 ILE A CA 1
ATOM 881 C C . ILE A 1 112 ? 7.392 8.195 -4.540 1.00 84.69 112 ILE A C 1
ATOM 883 O O . ILE A 1 112 ? 7.148 8.773 -5.599 1.00 84.69 112 ILE A O 1
ATOM 887 N N . HIS A 1 113 ? 8.385 8.565 -3.729 1.00 87.88 113 HIS A N 1
ATOM 888 C CA . HIS A 1 113 ? 9.248 9.711 -3.994 1.00 87.88 113 HIS A CA 1
ATOM 889 C C . HIS A 1 113 ? 10.051 9.522 -5.292 1.00 87.88 113 HIS A C 1
ATOM 891 O O . HIS A 1 113 ? 10.598 8.445 -5.536 1.00 87.88 113 HIS A O 1
ATOM 897 N N . ARG A 1 114 ? 10.211 10.582 -6.095 1.00 91.25 114 ARG A N 1
ATOM 898 C CA . ARG A 1 114 ? 10.910 10.562 -7.395 1.00 91.25 114 ARG A CA 1
ATOM 899 C C . ARG A 1 114 ? 12.312 9.970 -7.325 1.00 91.25 114 ARG A C 1
ATOM 901 O O . ARG A 1 114 ? 12.700 9.198 -8.195 1.00 91.25 114 ARG A O 1
ATOM 908 N N . TRP A 1 115 ? 13.032 10.264 -6.245 1.00 88.38 115 TRP A N 1
ATOM 909 C CA . TRP A 1 115 ? 14.375 9.743 -6.001 1.00 88.38 115 TRP A CA 1
ATOM 910 C C . TRP A 1 115 ? 14.422 8.213 -5.986 1.00 88.38 115 TRP A C 1
ATOM 912 O O . TRP A 1 115 ? 15.449 7.653 -6.343 1.00 88.38 115 TRP A O 1
ATOM 922 N N . CYS A 1 116 ? 13.330 7.518 -5.647 1.00 87.06 116 CYS A N 1
ATOM 923 C CA . CYS A 1 116 ? 13.276 6.056 -5.733 1.00 87.06 116 CYS A CA 1
ATOM 924 C C . CYS A 1 116 ? 13.351 5.585 -7.184 1.00 87.06 116 CYS A C 1
ATOM 926 O O . CYS A 1 116 ? 14.056 4.622 -7.478 1.00 87.06 116 CYS A O 1
ATOM 928 N N . PHE A 1 117 ? 12.662 6.276 -8.091 1.00 89.12 117 PHE A N 1
ATOM 929 C CA . PHE A 1 117 ? 12.708 5.981 -9.520 1.00 89.12 117 PHE A CA 1
ATOM 930 C C . PHE A 1 117 ? 14.060 6.359 -10.121 1.00 89.12 117 PHE A C 1
ATOM 932 O O . PHE A 1 117 ? 14.592 5.602 -10.919 1.00 89.12 117 PHE A O 1
ATOM 939 N N . GLU A 1 118 ? 14.649 7.477 -9.699 1.00 91.44 118 GLU A N 1
ATOM 940 C CA . GLU A 1 118 ? 15.973 7.917 -10.161 1.00 91.44 118 GLU A CA 1
ATOM 941 C C . GLU A 1 118 ? 17.105 7.016 -9.654 1.00 91.44 118 GLU A C 1
ATOM 943 O O . GLU A 1 118 ? 18.021 6.677 -10.401 1.00 91.44 118 GLU A O 1
ATOM 948 N N . ALA A 1 119 ? 17.030 6.568 -8.400 1.00 88.00 119 ALA A N 1
ATOM 949 C CA . ALA A 1 119 ? 17.942 5.567 -7.861 1.00 88.00 119 ALA A CA 1
ATOM 950 C C . ALA A 1 119 ? 17.788 4.229 -8.594 1.00 88.00 119 ALA A C 1
ATOM 952 O O . ALA A 1 119 ? 18.788 3.586 -8.913 1.00 88.00 119 ALA A O 1
ATOM 953 N N . PHE A 1 120 ? 16.546 3.829 -8.887 1.00 87.56 120 PHE A N 1
ATOM 954 C CA . PHE A 1 120 ? 16.256 2.627 -9.661 1.00 87.56 120 PHE A CA 1
ATOM 955 C C . PHE A 1 120 ? 16.815 2.726 -11.090 1.00 87.56 120 PHE A C 1
ATOM 957 O O . PHE A 1 120 ? 17.493 1.803 -11.530 1.00 87.56 120 PHE A O 1
ATOM 964 N N . ASP A 1 121 ? 16.614 3.852 -11.776 1.00 90.12 121 ASP A N 1
ATOM 965 C CA . ASP A 1 121 ? 17.137 4.143 -13.118 1.00 90.12 121 ASP A CA 1
ATOM 966 C C . ASP A 1 121 ? 18.661 3.984 -13.192 1.00 90.12 121 ASP A C 1
ATOM 968 O O . ASP A 1 121 ? 19.156 3.185 -13.991 1.00 90.12 121 ASP A O 1
ATOM 972 N N . ARG A 1 122 ? 19.393 4.639 -12.278 1.00 88.25 122 ARG A N 1
ATOM 973 C CA . ARG A 1 122 ? 20.856 4.513 -12.165 1.00 88.25 122 ARG A CA 1
ATOM 974 C C . ARG A 1 122 ? 21.295 3.067 -11.951 1.00 88.25 122 ARG A C 1
ATOM 976 O O . ARG A 1 122 ? 22.170 2.569 -12.654 1.00 88.25 122 ARG A O 1
ATOM 983 N N . SER A 1 123 ? 20.665 2.377 -11.000 1.00 86.75 123 SER A N 1
ATOM 984 C CA . SER A 1 123 ? 21.007 0.988 -10.688 1.00 86.75 123 SER A CA 1
ATOM 985 C C . SER A 1 123 ? 20.720 0.033 -11.846 1.00 86.75 123 SER A C 1
ATOM 987 O O . SER A 1 123 ? 21.483 -0.908 -12.056 1.00 86.75 123 SER A O 1
ATOM 989 N N . MET A 1 124 ? 19.650 0.253 -12.615 1.00 87.38 124 MET A N 1
ATOM 990 C CA . MET A 1 124 ? 19.374 -0.566 -13.796 1.00 87.38 124 MET A CA 1
ATOM 991 C C . MET A 1 124 ? 20.359 -0.282 -14.926 1.00 87.38 124 MET A C 1
ATOM 993 O O . MET A 1 124 ? 20.769 -1.229 -15.589 1.00 87.38 124 MET A O 1
ATOM 997 N N . GLY A 1 125 ? 20.783 0.970 -15.124 1.00 87.88 125 GLY A N 1
ATOM 998 C CA . GLY A 1 125 ? 21.854 1.308 -16.067 1.00 87.88 125 GLY A CA 1
ATOM 999 C C . GLY A 1 125 ? 23.123 0.498 -15.793 1.00 87.88 125 GLY A C 1
ATOM 1000 O O . GLY A 1 125 ? 23.617 -0.200 -16.681 1.00 87.88 125 GLY A O 1
ATOM 1001 N N . ASP A 1 126 ? 23.569 0.479 -14.533 1.00 86.62 126 ASP A N 1
ATOM 1002 C CA . ASP A 1 126 ? 24.737 -0.294 -14.101 1.00 86.62 126 ASP A CA 1
ATOM 1003 C C . ASP A 1 126 ? 24.560 -1.804 -14.334 1.00 86.62 126 ASP A C 1
ATOM 1005 O O . ASP A 1 126 ? 25.436 -2.453 -14.910 1.00 86.62 126 ASP A O 1
ATOM 1009 N N . ILE A 1 127 ? 23.424 -2.379 -13.921 1.00 86.31 127 ILE A N 1
ATOM 1010 C CA . ILE A 1 127 ? 23.168 -3.827 -14.023 1.00 86.31 127 ILE A CA 1
ATOM 1011 C C . ILE A 1 127 ? 23.010 -4.269 -15.483 1.00 86.31 127 ILE A C 1
ATOM 1013 O O . ILE A 1 127 ? 23.591 -5.275 -15.897 1.00 86.31 127 ILE A O 1
ATOM 1017 N N . MET A 1 128 ? 22.246 -3.520 -16.277 1.00 86.38 128 MET A N 1
ATOM 1018 C CA . MET A 1 128 ? 21.927 -3.860 -17.667 1.00 86.38 128 MET A CA 1
ATOM 1019 C C . MET A 1 128 ? 23.069 -3.552 -18.630 1.00 86.38 128 MET A C 1
ATOM 1021 O O . MET A 1 128 ? 23.113 -4.141 -19.713 1.00 86.38 128 MET A O 1
ATOM 1025 N N . SER A 1 129 ? 24.027 -2.703 -18.241 1.00 85.88 129 SER A N 1
ATOM 1026 C CA . SER A 1 129 ? 25.259 -2.483 -19.010 1.00 85.88 129 SER A CA 1
ATOM 1027 C C . SER A 1 129 ? 26.088 -3.762 -19.188 1.00 85.88 129 SER A C 1
ATOM 1029 O O . SER A 1 129 ? 26.831 -3.884 -20.162 1.00 85.88 129 SER A O 1
ATOM 1031 N N . LYS A 1 130 ? 25.925 -4.748 -18.288 1.00 82.88 130 LYS A N 1
ATOM 1032 C CA . LYS A 1 130 ? 26.532 -6.082 -18.426 1.00 82.88 130 LYS A CA 1
ATOM 1033 C C . LYS A 1 130 ? 25.936 -6.888 -19.589 1.00 82.88 130 LYS A C 1
ATOM 1035 O O . LYS A 1 130 ? 26.636 -7.739 -20.129 1.00 82.88 130 LYS A O 1
ATOM 1040 N N . ASN A 1 131 ? 24.674 -6.641 -19.958 1.00 83.00 131 ASN A N 1
ATOM 1041 C CA . ASN A 1 131 ? 24.038 -7.266 -21.125 1.00 83.00 131 ASN A CA 1
ATOM 1042 C C . ASN A 1 131 ? 24.449 -6.557 -22.420 1.00 83.00 131 ASN A C 1
ATOM 1044 O O . ASN A 1 131 ? 24.854 -7.209 -23.378 1.00 83.00 131 ASN A O 1
ATOM 1048 N N . ASP A 1 132 ? 24.352 -5.228 -22.431 1.00 84.31 132 ASP A N 1
ATOM 1049 C CA . ASP A 1 132 ? 24.766 -4.368 -23.541 1.00 84.31 132 ASP A CA 1
ATOM 1050 C C . ASP A 1 132 ? 25.273 -3.031 -22.970 1.00 84.31 132 ASP A C 1
ATOM 1052 O O . ASP A 1 132 ? 24.501 -2.328 -22.312 1.00 84.31 132 ASP A O 1
ATOM 1056 N N . PRO A 1 133 ? 26.534 -2.629 -23.223 1.00 88.50 133 PRO A N 1
ATOM 1057 C CA . PRO A 1 133 ? 27.072 -1.348 -22.768 1.00 88.50 133 PRO A CA 1
ATOM 1058 C C . PRO A 1 133 ? 26.236 -0.119 -23.165 1.00 88.50 133 PRO A C 1
ATOM 1060 O O . PRO A 1 133 ? 26.275 0.894 -22.464 1.00 88.50 133 PRO A O 1
ATOM 1063 N N . LEU A 1 134 ? 25.463 -0.184 -24.258 1.00 88.00 134 LEU A N 1
ATOM 1064 C CA . LEU A 1 134 ? 24.575 0.905 -24.684 1.00 88.00 134 LEU A CA 1
ATOM 1065 C C . LEU A 1 134 ? 23.401 1.135 -23.723 1.00 88.00 134 LEU A C 1
ATOM 1067 O O . LEU A 1 134 ? 22.849 2.238 -23.696 1.00 88.00 134 LEU A O 1
ATOM 1071 N N . ASN A 1 135 ? 23.047 0.144 -22.900 1.00 87.19 135 ASN A N 1
ATOM 1072 C CA . ASN A 1 135 ? 21.971 0.263 -21.916 1.00 87.19 135 ASN A CA 1
ATOM 1073 C C . ASN A 1 135 ? 22.247 1.337 -20.863 1.00 87.19 135 ASN A C 1
ATOM 1075 O O . ASN A 1 135 ? 21.301 1.910 -20.335 1.00 87.19 135 ASN A O 1
ATOM 1079 N N . ASN A 1 136 ? 23.511 1.688 -20.614 1.00 86.56 136 ASN A N 1
ATOM 1080 C CA . ASN A 1 136 ? 23.860 2.740 -19.658 1.00 86.56 136 ASN A CA 1
ATOM 1081 C C . ASN A 1 136 ? 23.375 4.144 -20.081 1.00 86.56 136 ASN A C 1
ATOM 1083 O O . ASN A 1 136 ? 23.341 5.067 -19.274 1.00 86.56 136 ASN A O 1
ATOM 1087 N N . PHE A 1 137 ? 23.008 4.316 -21.354 1.00 86.75 137 PHE A N 1
ATOM 1088 C CA . PHE A 1 137 ? 22.472 5.568 -21.895 1.00 86.75 137 PHE A CA 1
ATOM 1089 C C . PHE A 1 137 ? 20.958 5.521 -22.120 1.00 86.75 137 PHE A C 1
ATOM 1091 O O . PHE A 1 137 ? 20.379 6.484 -22.625 1.00 86.75 137 PHE A O 1
ATOM 1098 N N . ARG A 1 138 ? 20.311 4.400 -21.787 1.00 89.44 138 ARG A N 1
ATOM 1099 C CA . ARG A 1 138 ? 18.868 4.212 -21.922 1.00 89.44 138 ARG A CA 1
ATOM 1100 C C . ARG A 1 138 ? 18.215 4.322 -20.543 1.00 89.44 138 ARG A C 1
ATOM 1102 O O . ARG A 1 138 ? 18.742 3.737 -19.597 1.00 89.44 138 ARG A O 1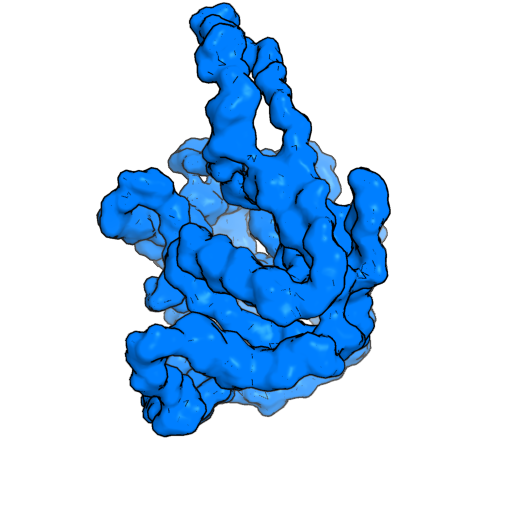
ATOM 1109 N N . PRO A 1 139 ? 17.051 4.986 -20.424 1.00 89.19 139 PRO A N 1
ATOM 1110 C CA . PRO A 1 139 ? 16.286 4.977 -19.184 1.00 89.19 139 PRO A CA 1
ATOM 1111 C C . PRO A 1 139 ? 16.077 3.545 -18.682 1.00 89.19 139 PRO A C 1
ATOM 1113 O O . PRO A 1 139 ? 15.680 2.662 -19.446 1.00 89.19 139 PRO A O 1
ATOM 1116 N N . PHE A 1 140 ? 16.358 3.329 -17.403 1.00 88.50 140 PHE A N 1
ATOM 1117 C CA . PHE A 1 140 ? 16.269 2.067 -16.678 1.00 88.50 140 PHE A CA 1
ATOM 1118 C C . PHE A 1 140 ? 17.017 0.913 -17.351 1.00 88.50 140 PHE A C 1
ATOM 1120 O O . PHE A 1 140 ? 16.544 -0.225 -17.361 1.00 88.50 140 PHE A O 1
ATOM 1127 N N . GLY A 1 141 ? 18.172 1.193 -17.957 1.00 87.56 141 GLY A N 1
ATOM 1128 C CA . GLY A 1 141 ? 18.970 0.152 -18.596 1.00 87.56 141 GLY A CA 1
ATOM 1129 C C . GLY A 1 141 ? 18.304 -0.462 -19.831 1.00 87.56 141 GLY A C 1
ATOM 1130 O O . GLY A 1 141 ? 18.613 -1.596 -20.180 1.00 87.56 141 GLY A O 1
ATOM 1131 N N . GLY A 1 142 ? 17.361 0.246 -20.462 1.00 87.25 142 GLY A N 1
ATOM 1132 C CA . GLY A 1 142 ? 16.634 -0.231 -21.640 1.00 87.25 142 GLY A CA 1
ATOM 1133 C C . GLY A 1 142 ? 15.466 -1.174 -21.343 1.00 87.25 142 GLY A C 1
ATOM 1134 O O . GLY A 1 142 ? 14.768 -1.557 -22.270 1.00 87.25 142 GLY A O 1
ATOM 1135 N N . MET A 1 143 ? 15.211 -1.517 -20.078 1.00 84.88 143 MET A N 1
ATOM 1136 C CA . MET A 1 143 ? 14.098 -2.391 -19.698 1.00 84.88 143 MET A CA 1
ATOM 1137 C C . MET A 1 143 ? 12.740 -1.739 -19.994 1.00 84.88 143 MET A C 1
ATOM 1139 O O . MET A 1 143 ? 12.628 -0.519 -19.908 1.00 84.88 143 MET A O 1
ATOM 1143 N N . THR A 1 144 ? 11.683 -2.517 -20.255 1.00 87.06 144 THR A N 1
ATOM 1144 C CA . THR A 1 144 ? 10.298 -2.008 -20.306 1.00 87.06 144 THR A CA 1
ATOM 1145 C C . THR A 1 144 ? 9.691 -1.888 -18.896 1.00 87.06 144 THR A C 1
ATOM 1147 O O . THR A 1 144 ? 9.834 -2.781 -18.059 1.00 87.06 144 THR A O 1
ATOM 1150 N N . ARG A 1 145 ? 9.010 -0.768 -18.602 1.00 88.88 145 ARG A N 1
ATOM 1151 C CA . ARG A 1 145 ? 8.415 -0.476 -17.283 1.00 88.88 145 ARG A CA 1
ATOM 1152 C C . ARG A 1 145 ? 7.000 0.050 -17.450 1.00 88.88 145 ARG A C 1
ATOM 1154 O O . ARG A 1 145 ? 6.758 0.890 -18.314 1.00 88.88 145 ARG A O 1
ATOM 1161 N N . VAL A 1 146 ? 6.103 -0.381 -16.575 1.00 91.38 146 VAL A N 1
ATOM 1162 C CA . VAL A 1 146 ? 4.724 0.102 -16.489 1.00 91.38 146 VAL A CA 1
ATOM 1163 C C . VAL A 1 146 ? 4.522 0.704 -15.109 1.00 91.38 146 VAL A C 1
ATOM 1165 O O . VAL A 1 146 ? 4.698 0.021 -14.104 1.00 91.38 146 VAL A O 1
ATOM 1168 N N . LEU A 1 147 ? 4.176 1.988 -15.066 1.00 90.94 147 LEU A N 1
ATOM 1169 C CA . LEU A 1 147 ? 3.912 2.723 -13.832 1.00 90.94 147 LEU A CA 1
ATOM 1170 C C . LEU A 1 147 ? 2.408 2.993 -13.741 1.00 90.94 147 LEU A C 1
ATOM 1172 O O . LEU A 1 147 ? 1.868 3.736 -14.560 1.00 90.94 147 LEU A O 1
ATOM 1176 N N . GLY A 1 148 ? 1.745 2.359 -12.778 1.00 90.75 148 GLY A N 1
ATOM 1177 C CA . GLY A 1 148 ? 0.326 2.531 -12.477 1.00 90.75 148 GLY A CA 1
ATOM 1178 C C . GLY A 1 148 ? 0.102 3.514 -11.328 1.00 90.75 148 GLY A C 1
ATOM 1179 O O . GLY A 1 148 ? 0.969 3.690 -10.473 1.00 90.75 148 GLY A O 1
ATOM 1180 N N . GLY A 1 149 ? -1.056 4.175 -11.320 1.00 90.12 149 GLY A N 1
ATOM 1181 C CA . GLY A 1 149 ? -1.511 5.014 -10.207 1.00 90.12 149 GLY A CA 1
ATOM 1182 C C . GLY A 1 149 ? -2.317 6.240 -10.643 1.00 90.12 149 GLY A C 1
ATOM 1183 O O . GLY A 1 149 ? -2.350 6.607 -11.819 1.00 90.12 149 GLY A O 1
ATOM 1184 N N . ASP A 1 150 ? -2.955 6.903 -9.677 1.00 90.56 150 ASP A N 1
ATOM 1185 C CA . ASP A 1 150 ? -3.735 8.130 -9.883 1.00 90.56 150 ASP A CA 1
ATOM 1186 C C . ASP A 1 150 ? -3.134 9.285 -9.066 1.00 90.56 150 ASP A C 1
ATOM 1188 O O . ASP A 1 150 ? -3.158 9.292 -7.838 1.00 90.56 150 ASP A O 1
ATOM 1192 N N . PHE A 1 151 ? -2.629 10.313 -9.752 1.00 89.56 151 PHE A N 1
ATOM 1193 C CA . PHE A 1 151 ? -2.062 11.518 -9.126 1.00 89.56 151 PHE A CA 1
ATOM 1194 C C . PHE A 1 151 ? -3.086 12.365 -8.353 1.00 89.56 151 PHE A C 1
ATOM 1196 O O . PHE A 1 151 ? -2.718 13.352 -7.718 1.00 89.56 151 PHE A O 1
ATOM 1203 N N . ARG A 1 152 ? -4.376 12.030 -8.424 1.00 87.62 152 ARG A N 1
ATOM 1204 C CA . ARG A 1 152 ? -5.424 12.642 -7.599 1.00 87.62 152 ARG A CA 1
ATOM 1205 C C . ARG A 1 152 ? -5.664 11.886 -6.290 1.00 87.62 152 ARG A C 1
ATOM 1207 O O . ARG A 1 152 ? -6.467 12.352 -5.486 1.00 87.62 152 ARG A O 1
ATOM 1214 N N . GLN A 1 153 ? -5.021 10.734 -6.096 1.00 88.12 153 GLN A N 1
ATOM 1215 C CA . GLN A 1 153 ? -5.074 9.963 -4.857 1.00 88.12 153 GLN A CA 1
ATOM 1216 C C . GLN A 1 153 ? -3.938 10.381 -3.908 1.00 88.12 153 GLN A C 1
ATOM 1218 O O . GLN A 1 153 ? -3.552 11.551 -3.853 1.00 88.12 153 GLN A O 1
ATOM 1223 N N . ILE A 1 154 ? -3.442 9.442 -3.100 1.00 86.00 154 ILE A N 1
ATOM 1224 C CA . ILE A 1 154 ? -2.404 9.693 -2.108 1.00 86.00 154 ILE A CA 1
ATOM 1225 C C . ILE A 1 154 ? -1.077 9.929 -2.834 1.00 86.00 154 ILE A C 1
ATOM 1227 O O . ILE A 1 154 ? -0.647 9.141 -3.670 1.00 86.00 154 ILE A O 1
ATOM 1231 N N . LEU A 1 155 ? -0.431 11.041 -2.499 1.00 90.44 155 LEU A N 1
ATOM 1232 C CA . LEU A 1 155 ? 0.885 11.405 -3.006 1.00 90.44 155 LEU A CA 1
ATOM 1233 C C . LEU A 1 155 ? 1.980 10.991 -2.020 1.00 90.44 155 LEU A C 1
ATOM 1235 O O . LEU A 1 155 ? 1.714 10.620 -0.875 1.00 90.44 155 LEU A O 1
ATOM 1239 N N . SER A 1 156 ? 3.227 11.114 -2.460 1.00 85.31 156 SER A N 1
ATOM 1240 C CA . SER A 1 156 ? 4.408 10.917 -1.621 1.00 85.31 156 SER A CA 1
ATOM 1241 C C . SER A 1 156 ? 4.357 11.709 -0.311 1.00 85.31 156 SER A C 1
ATOM 1243 O O . SER A 1 156 ? 4.084 12.912 -0.290 1.00 85.31 156 SER A O 1
ATOM 1245 N N . VAL A 1 157 ? 4.680 11.039 0.797 1.00 83.44 157 VAL A N 1
ATOM 1246 C CA . VAL A 1 157 ? 4.736 11.663 2.124 1.00 83.44 157 VAL A CA 1
ATOM 1247 C C . VAL A 1 157 ? 6.065 12.400 2.296 1.00 83.44 157 VAL A C 1
ATOM 1249 O O . VAL A 1 157 ? 7.097 11.782 2.548 1.00 83.44 157 VAL A O 1
ATOM 1252 N N . VAL A 1 158 ? 6.032 13.733 2.227 1.00 85.50 158 VAL A N 1
ATOM 1253 C CA . VAL A 1 158 ? 7.185 14.599 2.525 1.00 85.50 158 VAL A CA 1
ATOM 1254 C C . VAL A 1 158 ? 7.025 15.191 3.925 1.00 85.50 158 VAL A C 1
ATOM 1256 O O . VAL A 1 158 ? 6.212 16.088 4.161 1.00 85.50 158 VAL A O 1
ATOM 1259 N N . ARG A 1 159 ? 7.782 14.669 4.897 1.00 81.31 159 ARG A N 1
ATOM 1260 C CA . ARG A 1 159 ? 7.677 15.101 6.301 1.00 81.31 159 ARG A CA 1
ATOM 1261 C C . ARG A 1 159 ? 8.047 16.577 6.436 1.00 81.31 159 ARG A C 1
ATOM 1263 O O . ARG A 1 159 ? 9.140 16.971 6.051 1.00 81.31 159 ARG A O 1
ATOM 1270 N N . LYS A 1 160 ? 7.153 17.369 7.042 1.00 84.44 160 LYS A N 1
ATOM 1271 C CA . LYS A 1 160 ? 7.301 18.831 7.212 1.00 84.44 160 LYS A CA 1
ATOM 1272 C C . LYS A 1 160 ? 7.468 19.600 5.886 1.00 84.44 160 LYS A C 1
ATOM 1274 O O . LYS A 1 160 ? 7.891 20.752 5.916 1.00 84.44 160 LYS A O 1
ATOM 1279 N N . GLY A 1 161 ? 7.141 18.976 4.753 1.00 86.69 161 GLY A N 1
ATOM 1280 C CA . GLY A 1 161 ? 7.226 19.589 3.434 1.00 86.69 161 GLY A CA 1
ATOM 1281 C C . GLY A 1 161 ? 6.062 20.532 3.145 1.00 86.69 161 GLY A C 1
ATOM 1282 O O . GLY A 1 161 ? 4.958 20.397 3.677 1.00 86.69 161 GLY A O 1
ATOM 1283 N N . THR A 1 162 ? 6.317 21.493 2.272 1.00 92.81 162 THR A N 1
ATOM 1284 C CA . THR A 1 162 ? 5.320 22.361 1.651 1.00 92.81 162 THR A CA 1
ATOM 1285 C C . THR A 1 162 ? 4.615 21.647 0.495 1.00 92.81 162 THR A C 1
ATOM 1287 O O . THR A 1 162 ? 4.999 20.558 0.068 1.00 92.81 162 THR A O 1
ATOM 1290 N N . ARG A 1 163 ? 3.578 22.277 -0.072 1.00 91.75 163 ARG A N 1
ATOM 1291 C CA . ARG A 1 163 ? 2.930 21.761 -1.291 1.00 91.75 163 ARG A CA 1
ATOM 1292 C C . ARG A 1 163 ? 3.906 21.684 -2.465 1.00 91.75 163 ARG A C 1
ATOM 1294 O O . ARG A 1 163 ? 3.797 20.764 -3.265 1.00 91.75 163 ARG A O 1
ATOM 1301 N N . GLN A 1 164 ? 4.832 22.636 -2.567 1.00 93.69 164 GLN A N 1
ATOM 1302 C CA . GLN A 1 164 ? 5.876 22.636 -3.586 1.00 93.69 164 GLN A CA 1
ATOM 1303 C C . GLN A 1 164 ? 6.793 21.425 -3.422 1.00 93.69 164 GLN A C 1
ATOM 1305 O O . GLN A 1 164 ? 7.049 20.747 -4.409 1.00 93.69 164 GLN A O 1
ATOM 1310 N N . ASP A 1 165 ? 7.194 21.110 -2.188 1.00 93.19 165 ASP A N 1
ATOM 1311 C CA . ASP A 1 165 ? 8.048 19.949 -1.911 1.00 93.19 165 ASP A CA 1
ATOM 1312 C C . ASP A 1 165 ? 7.337 18.636 -2.260 1.00 93.19 165 ASP A C 1
ATOM 1314 O O . ASP A 1 165 ? 7.947 17.730 -2.815 1.00 93.19 165 ASP A O 1
ATOM 1318 N N . ILE A 1 166 ? 6.026 18.539 -2.003 1.00 92.25 166 ILE A N 1
ATOM 1319 C CA . ILE A 1 166 ? 5.229 17.370 -2.406 1.00 92.25 166 ILE A CA 1
ATOM 1320 C C . ILE A 1 166 ? 5.197 17.231 -3.929 1.00 92.25 166 ILE A C 1
ATOM 1322 O O . ILE A 1 166 ? 5.367 16.128 -4.429 1.00 92.25 166 ILE A O 1
ATOM 1326 N N . VAL A 1 167 ? 4.976 18.323 -4.669 1.00 92.81 167 VAL A N 1
ATOM 1327 C CA . VAL A 1 167 ? 4.961 18.290 -6.142 1.00 92.81 167 VAL A CA 1
ATOM 1328 C C . VAL A 1 167 ? 6.343 17.946 -6.698 1.00 92.81 167 VAL A C 1
ATOM 1330 O O . VAL A 1 167 ? 6.440 17.132 -7.614 1.00 92.81 167 VAL A O 1
ATOM 1333 N N . ASP A 1 168 ? 7.411 18.510 -6.135 1.00 93.56 168 ASP A N 1
ATOM 1334 C CA . ASP A 1 168 ? 8.791 18.191 -6.514 1.00 93.56 168 ASP A CA 1
ATOM 1335 C C . ASP A 1 168 ? 9.144 16.726 -6.220 1.00 93.56 168 ASP A C 1
ATOM 1337 O O . ASP A 1 168 ? 9.870 16.097 -6.982 1.00 93.56 168 ASP A O 1
ATOM 1341 N N . ALA A 1 169 ? 8.567 16.141 -5.170 1.00 91.62 169 ALA A N 1
ATOM 1342 C CA . ALA A 1 169 ? 8.741 14.735 -4.828 1.00 91.62 169 ALA A CA 1
ATOM 1343 C C . ALA A 1 169 ? 8.075 13.758 -5.812 1.00 91.62 169 ALA A C 1
ATOM 1345 O O . ALA A 1 169 ? 8.360 12.565 -5.747 1.00 91.62 169 ALA A O 1
ATOM 1346 N N . LEU A 1 170 ? 7.192 14.203 -6.709 1.00 93.38 170 LEU A N 1
ATOM 1347 C CA . LEU A 1 170 ? 6.483 13.309 -7.627 1.00 93.38 170 LEU A CA 1
ATOM 1348 C C . LEU A 1 170 ? 7.335 12.899 -8.825 1.00 93.38 170 LEU A C 1
ATOM 1350 O O . LEU A 1 170 ? 8.148 13.665 -9.339 1.00 93.38 170 LEU A O 1
ATOM 1354 N N . ILE A 1 171 ? 7.081 11.696 -9.345 1.00 91.69 171 ILE A N 1
ATOM 1355 C CA . ILE A 1 171 ? 7.805 11.174 -10.510 1.00 91.69 171 ILE A CA 1
ATOM 1356 C C . ILE A 1 171 ? 7.677 12.065 -11.755 1.00 91.69 171 ILE A C 1
ATOM 1358 O O . ILE A 1 171 ? 8.619 12.155 -12.535 1.00 91.69 171 ILE A O 1
ATOM 1362 N N . ASN A 1 172 ? 6.557 12.771 -11.935 1.00 93.38 172 ASN A N 1
ATOM 1363 C CA . ASN A 1 172 ? 6.372 13.675 -13.073 1.00 93.38 172 ASN A CA 1
ATOM 1364 C C . ASN A 1 172 ? 7.227 14.953 -13.004 1.00 93.38 172 ASN A C 1
ATOM 1366 O O . ASN A 1 172 ? 7.337 15.656 -14.007 1.00 93.38 172 ASN A O 1
ATOM 1370 N N . SER A 1 173 ? 7.853 15.222 -11.857 1.00 93.81 173 SER A N 1
ATOM 1371 C CA . SER A 1 173 ? 8.878 16.257 -11.680 1.00 93.81 173 SER A CA 1
ATOM 1372 C C . SER A 1 173 ? 10.296 15.737 -11.967 1.00 93.81 173 SER A C 1
ATOM 1374 O O . SER A 1 173 ? 11.241 16.520 -12.031 1.00 93.81 173 SER A O 1
ATOM 1376 N N . SER A 1 174 ? 10.469 14.424 -12.162 1.00 93.88 174 SER A N 1
ATOM 1377 C CA . SER A 1 174 ? 11.749 13.820 -12.543 1.00 93.88 174 SER A CA 1
ATOM 1378 C C . SER A 1 174 ? 12.050 14.011 -14.031 1.00 93.88 174 SER A C 1
ATOM 1380 O O . SER A 1 174 ? 11.155 14.000 -14.878 1.00 93.88 174 SER A O 1
ATOM 1382 N N . THR A 1 175 ? 13.335 14.081 -14.378 1.00 92.56 175 THR A N 1
ATOM 1383 C CA . THR A 1 175 ? 13.804 14.084 -15.775 1.00 92.56 175 THR A CA 1
ATOM 1384 C C . THR A 1 175 ? 13.423 12.803 -16.519 1.00 92.56 175 THR A C 1
ATOM 1386 O O . THR A 1 175 ? 13.233 12.828 -17.736 1.00 92.56 175 THR A O 1
ATOM 1389 N N . ILE A 1 176 ? 13.239 11.700 -15.788 1.00 92.00 176 ILE A N 1
ATOM 1390 C CA . ILE A 1 176 ? 12.789 10.410 -16.318 1.00 92.00 176 ILE A CA 1
ATOM 1391 C C . ILE A 1 176 ? 11.411 10.522 -16.976 1.00 92.00 176 ILE A C 1
ATOM 1393 O O . ILE A 1 176 ? 11.142 9.834 -17.961 1.00 92.00 176 ILE A O 1
ATOM 1397 N N . TRP A 1 177 ? 10.545 11.411 -16.478 1.00 94.62 177 TRP A N 1
ATOM 1398 C CA . TRP A 1 177 ? 9.177 11.552 -16.975 1.00 94.62 177 TRP A CA 1
ATOM 1399 C C . TRP A 1 177 ? 9.110 11.909 -18.463 1.00 94.62 177 TRP A C 1
ATOM 1401 O O . TRP A 1 177 ? 8.181 11.498 -19.155 1.00 94.62 177 TRP A O 1
ATOM 1411 N N . ALA A 1 178 ? 10.123 12.609 -18.987 1.00 93.69 178 ALA A N 1
ATOM 1412 C CA . ALA A 1 178 ? 10.222 12.942 -20.408 1.00 93.69 178 ALA A CA 1
ATOM 1413 C C . ALA A 1 178 ? 10.311 11.703 -21.323 1.00 93.69 178 ALA A C 1
ATOM 1415 O O . ALA A 1 178 ? 10.014 11.799 -22.512 1.00 93.69 178 ALA A O 1
ATOM 1416 N N . TYR A 1 179 ? 10.694 10.547 -20.774 1.00 91.31 179 TYR A N 1
ATOM 1417 C CA . TYR A 1 179 ? 10.791 9.270 -21.482 1.00 91.31 179 TYR A CA 1
ATOM 1418 C C . TYR A 1 179 ? 9.562 8.369 -21.276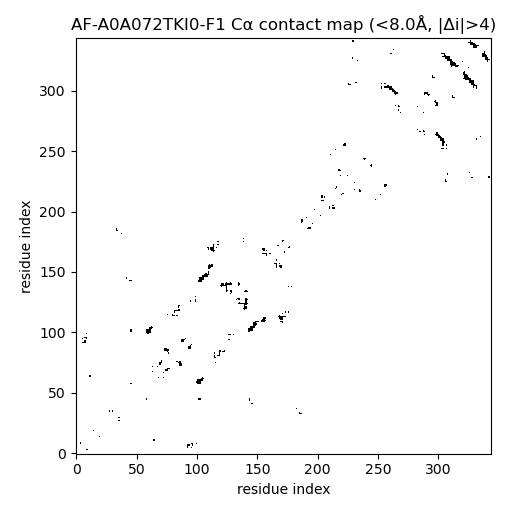 1.00 91.31 179 TYR A C 1
ATOM 1420 O O . TYR A 1 179 ? 9.534 7.245 -21.778 1.00 91.31 179 TYR A O 1
ATOM 1428 N N . CYS A 1 180 ? 8.552 8.823 -20.527 1.00 91.75 180 CYS A N 1
ATOM 1429 C CA . CYS A 1 180 ? 7.334 8.063 -20.267 1.00 91.75 180 CYS A CA 1
ATOM 1430 C C . CYS A 1 180 ? 6.268 8.336 -21.337 1.00 91.75 180 CYS A C 1
ATOM 1432 O O . CYS A 1 180 ? 5.955 9.483 -21.652 1.00 91.75 180 CYS A O 1
ATOM 1434 N N . ASN A 1 181 ? 5.638 7.272 -21.842 1.00 92.88 181 ASN A N 1
ATOM 1435 C CA . ASN A 1 181 ? 4.407 7.386 -22.618 1.00 92.88 181 ASN A CA 1
ATOM 1436 C C . ASN A 1 181 ? 3.201 7.335 -21.670 1.00 92.88 181 ASN A C 1
ATOM 1438 O O . ASN A 1 181 ? 3.018 6.351 -20.954 1.00 92.88 181 ASN A O 1
ATOM 1442 N N . VAL A 1 182 ? 2.384 8.391 -21.650 1.00 93.38 182 VAL A N 1
ATOM 1443 C CA . VAL A 1 182 ? 1.242 8.494 -20.731 1.00 93.38 182 VAL A CA 1
ATOM 1444 C C . VAL A 1 182 ? 0.004 7.869 -21.366 1.00 93.38 182 VAL A C 1
ATOM 1446 O O . VAL A 1 182 ? -0.599 8.433 -22.280 1.00 93.38 182 VAL A O 1
ATOM 1449 N N . LEU A 1 183 ? -0.404 6.724 -20.828 1.00 93.25 183 LEU A N 1
ATOM 1450 C CA . LEU A 1 183 ? -1.656 6.051 -21.159 1.00 93.25 183 LEU A CA 1
ATOM 1451 C C . LEU A 1 183 ? -2.703 6.395 -20.093 1.00 93.25 183 LEU A C 1
ATOM 1453 O O . LEU A 1 183 ? -2.385 6.458 -18.908 1.00 93.25 183 LEU A O 1
ATOM 1457 N N . ARG A 1 184 ? -3.940 6.677 -20.507 1.00 91.62 184 ARG A N 1
ATOM 1458 C CA . ARG A 1 184 ? -5.025 7.093 -19.609 1.00 91.62 184 ARG A CA 1
ATOM 1459 C C . ARG A 1 184 ? -6.175 6.109 -19.730 1.00 91.62 184 ARG A C 1
ATOM 1461 O O . ARG A 1 184 ? -6.538 5.768 -20.849 1.00 91.62 184 ARG A O 1
ATOM 1468 N N . LEU A 1 185 ? -6.719 5.711 -18.584 1.00 90.19 185 LEU A N 1
ATOM 1469 C CA . LEU A 1 185 ? -8.003 5.032 -18.474 1.00 90.19 185 LEU A CA 1
ATOM 1470 C C . LEU A 1 185 ? -9.032 6.059 -17.995 1.00 90.19 185 LEU A C 1
ATOM 1472 O O . LEU A 1 185 ? -8.768 6.820 -17.059 1.00 90.19 185 LEU A O 1
ATOM 1476 N N . THR A 1 186 ? -10.176 6.123 -18.658 1.00 87.88 186 THR A N 1
ATOM 1477 C CA . THR A 1 186 ? -11.228 7.119 -18.428 1.00 87.88 186 THR A CA 1
ATOM 1478 C C . THR A 1 186 ? -12.526 6.481 -17.961 1.00 87.88 186 THR A C 1
ATOM 1480 O O . THR A 1 186 ? -13.327 7.146 -17.299 1.00 87.88 186 THR A O 1
ATOM 1483 N N . PHE A 1 187 ? -12.721 5.191 -18.234 1.00 83.75 187 PHE A N 1
ATOM 1484 C CA . PHE A 1 187 ? -13.874 4.453 -17.749 1.00 83.75 187 PHE A CA 1
ATOM 1485 C C . PHE A 1 187 ? -13.645 3.887 -16.340 1.00 83.75 187 PHE A C 1
ATOM 1487 O O . PHE A 1 187 ? -12.729 3.106 -16.094 1.00 83.75 187 PHE A O 1
ATOM 1494 N N . ASN A 1 188 ? -14.512 4.257 -15.392 1.00 83.69 188 ASN A N 1
ATOM 1495 C CA . ASN A 1 188 ? -14.487 3.684 -14.050 1.00 83.69 188 ASN A CA 1
ATOM 1496 C C . ASN A 1 188 ? -15.291 2.378 -14.027 1.00 83.69 188 ASN A C 1
ATOM 1498 O O . ASN A 1 188 ? -16.511 2.401 -13.886 1.00 83.69 188 ASN A O 1
ATOM 1502 N N . MET A 1 189 ? -14.607 1.239 -14.116 1.00 81.88 189 MET A N 1
ATOM 1503 C CA . MET A 1 189 ? -15.265 -0.072 -14.082 1.00 81.88 189 MET A CA 1
ATOM 1504 C C . MET A 1 189 ? -15.897 -0.416 -12.732 1.00 81.88 189 MET A C 1
ATOM 1506 O O . MET A 1 189 ? -16.854 -1.181 -12.684 1.00 81.88 189 MET A O 1
ATOM 1510 N N . ARG A 1 190 ? -15.385 0.150 -11.633 1.00 81.88 190 ARG A N 1
ATOM 1511 C CA . ARG A 1 190 ? -15.892 -0.128 -10.283 1.00 81.88 190 ARG A CA 1
ATOM 1512 C C . ARG A 1 190 ? -17.270 0.486 -10.051 1.00 81.88 190 ARG A C 1
ATOM 1514 O O . ARG A 1 190 ? -18.083 -0.094 -9.342 1.00 81.88 190 ARG A O 1
ATOM 1521 N N . LEU A 1 191 ? -17.505 1.667 -10.615 1.00 77.50 191 LEU A N 1
ATOM 1522 C CA . LEU A 1 191 ? -18.750 2.417 -10.459 1.00 77.50 191 LEU A CA 1
ATOM 1523 C C . LEU A 1 191 ? -19.667 2.289 -11.678 1.00 77.50 191 LEU A C 1
ATOM 1525 O O . LEU A 1 191 ? -20.866 2.512 -11.555 1.00 77.50 191 LEU A O 1
ATOM 1529 N N . GLY A 1 192 ? -19.118 1.987 -12.859 1.00 74.75 192 GLY A N 1
ATOM 1530 C CA . GLY A 1 192 ? -19.856 1.946 -14.125 1.00 74.75 192 GLY A CA 1
ATOM 1531 C C . GLY A 1 192 ? -20.427 3.300 -14.575 1.00 74.75 192 GLY A C 1
ATOM 1532 O O . GLY A 1 192 ? -21.104 3.366 -15.597 1.00 74.75 192 GLY A O 1
ATOM 1533 N N . ALA A 1 193 ? -20.169 4.378 -13.828 1.00 68.56 193 ALA A N 1
ATOM 1534 C CA . ALA A 1 193 ? -20.712 5.715 -14.043 1.00 68.56 193 ALA A CA 1
ATOM 1535 C C . ALA A 1 193 ? -19.670 6.800 -13.723 1.00 68.56 193 ALA A C 1
ATOM 1537 O O . ALA A 1 193 ? -18.765 6.606 -12.911 1.00 68.56 193 ALA A O 1
ATOM 1538 N N . SER A 1 194 ? -19.816 7.968 -14.355 1.00 69.12 194 SER A N 1
ATOM 1539 C CA . SER A 1 194 ? -18.928 9.128 -14.175 1.00 69.12 194 SER A CA 1
ATOM 1540 C C . SER A 1 194 ? -19.229 9.960 -12.923 1.00 69.12 194 SER A C 1
ATOM 1542 O O . SER A 1 194 ? -18.396 10.761 -12.504 1.00 69.12 194 SER A O 1
ATOM 1544 N N . SER A 1 195 ? -20.416 9.802 -12.339 1.00 73.56 195 SER A N 1
ATOM 1545 C CA . SER A 1 195 ? -20.873 10.524 -11.150 1.00 73.56 195 SER A CA 1
ATOM 1546 C C . SER A 1 195 ? -21.644 9.581 -10.237 1.00 73.56 195 SER A C 1
ATOM 1548 O O . SER A 1 195 ? -22.461 8.798 -10.717 1.00 73.56 195 SER A O 1
ATOM 1550 N N . VAL A 1 196 ? -21.399 9.686 -8.933 1.00 76.38 196 VAL A N 1
ATOM 1551 C CA . VAL A 1 196 ? -22.079 8.900 -7.901 1.00 76.38 196 VAL A CA 1
ATOM 1552 C C . VAL A 1 196 ? -22.817 9.864 -6.991 1.00 76.38 196 VAL A C 1
ATOM 1554 O O . VAL A 1 196 ? -22.203 10.756 -6.407 1.00 76.38 196 VAL A O 1
ATOM 1557 N N . GLU A 1 197 ? -24.126 9.684 -6.878 1.00 82.50 197 GLU A N 1
ATOM 1558 C CA . GLU A 1 197 ? -24.903 10.288 -5.802 1.00 82.50 197 GLU A CA 1
ATOM 1559 C C . GLU A 1 197 ? -24.785 9.379 -4.581 1.00 82.50 197 GLU A C 1
ATOM 1561 O O . GLU A 1 197 ? -24.949 8.165 -4.699 1.00 82.50 197 GLU A O 1
ATOM 1566 N N . ILE A 1 198 ? -24.444 9.949 -3.424 1.00 83.62 198 ILE A N 1
ATOM 1567 C CA . ILE A 1 198 ? -24.386 9.192 -2.171 1.00 83.62 198 ILE A CA 1
ATOM 1568 C C . ILE A 1 198 ? -25.832 9.002 -1.699 1.00 83.62 198 ILE A C 1
ATOM 1570 O O . ILE A 1 198 ? -26.497 10.009 -1.440 1.00 83.62 198 ILE A O 1
ATOM 1574 N N . PRO A 1 199 ? -26.325 7.758 -1.589 1.00 86.62 199 PRO A N 1
ATOM 1575 C CA . PRO A 1 199 ? -27.663 7.486 -1.083 1.00 86.62 199 PRO A CA 1
ATOM 1576 C C . PRO A 1 199 ? -27.877 8.057 0.326 1.00 86.62 199 PRO A C 1
ATOM 1578 O O . PRO A 1 199 ? -26.958 8.054 1.149 1.00 86.62 199 PRO A O 1
ATOM 1581 N N . GLU A 1 200 ? -29.088 8.543 0.616 1.00 86.81 200 GLU A N 1
ATOM 1582 C CA . GLU A 1 200 ? -29.413 9.158 1.913 1.00 86.81 200 GLU A CA 1
ATOM 1583 C C . GLU A 1 200 ? -29.240 8.188 3.092 1.00 86.81 200 GLU A C 1
ATOM 1585 O O . GLU A 1 200 ? -28.890 8.613 4.188 1.00 86.81 200 GLU A O 1
ATOM 1590 N N . ASP A 1 201 ? -29.420 6.887 2.868 1.00 85.19 201 ASP A N 1
ATOM 1591 C CA . ASP A 1 201 ? -29.226 5.826 3.859 1.00 85.19 201 ASP A CA 1
ATOM 1592 C C . ASP A 1 201 ? -27.752 5.572 4.211 1.00 85.19 201 ASP A C 1
ATOM 1594 O O . ASP A 1 201 ? -27.474 4.992 5.258 1.00 85.19 201 ASP A O 1
ATOM 1598 N N . LEU A 1 202 ? -26.801 6.050 3.397 1.00 86.31 202 LEU A N 1
ATOM 1599 C CA . LEU A 1 202 ? -25.374 6.052 3.741 1.00 86.31 202 LEU A CA 1
ATOM 1600 C C . LEU A 1 202 ? -24.951 7.309 4.525 1.00 86.31 202 LEU A C 1
ATOM 1602 O O . LEU A 1 202 ? -23.792 7.417 4.934 1.00 86.31 202 LEU A O 1
ATOM 1606 N N . LEU A 1 203 ? -25.850 8.282 4.720 1.00 87.44 203 LEU A N 1
ATOM 1607 C CA . LEU A 1 203 ? -25.548 9.524 5.427 1.00 87.44 203 LEU A CA 1
ATOM 1608 C C . LEU A 1 203 ? -25.825 9.389 6.927 1.00 87.44 203 LEU A C 1
ATOM 1610 O O . LEU A 1 203 ? -26.964 9.267 7.372 1.00 87.44 203 LEU A O 1
ATOM 1614 N N . ILE A 1 204 ? -24.778 9.528 7.737 1.00 87.38 204 ILE A N 1
ATOM 1615 C CA . ILE A 1 204 ? -24.912 9.607 9.195 1.00 87.38 204 ILE A CA 1
ATOM 1616 C C . ILE A 1 204 ? -25.269 11.049 9.574 1.00 87.38 204 ILE A C 1
ATOM 1618 O O . ILE A 1 204 ? -24.418 11.939 9.579 1.00 87.38 204 ILE A O 1
ATOM 1622 N N . SER A 1 205 ? -26.546 11.294 9.873 1.00 86.44 205 SER A N 1
ATOM 1623 C CA . SER A 1 205 ? -27.066 12.633 10.189 1.00 86.44 205 SER A CA 1
ATOM 1624 C C . SER A 1 205 ? -27.107 12.970 11.683 1.00 86.44 205 SER A C 1
ATOM 1626 O O . SER A 1 205 ? -27.412 14.114 12.038 1.00 86.44 205 SER A O 1
ATOM 1628 N N . ASP A 1 206 ? -26.849 12.000 12.565 1.00 85.94 206 ASP A N 1
ATOM 1629 C CA . ASP A 1 206 ? -26.873 12.227 14.010 1.00 85.94 206 ASP A CA 1
ATOM 1630 C C . ASP A 1 206 ? -25.721 13.143 14.448 1.00 85.94 206 ASP A C 1
ATOM 1632 O O . ASP A 1 206 ? -24.542 12.836 14.288 1.00 85.94 206 ASP A O 1
ATOM 1636 N N . LYS A 1 207 ? -26.085 14.288 15.031 1.00 83.94 207 LYS A N 1
ATOM 1637 C CA . LYS A 1 207 ? -25.144 15.289 15.550 1.00 83.94 207 LYS A CA 1
ATOM 1638 C C . LYS A 1 207 ? -24.872 15.135 17.045 1.00 83.94 207 LYS A C 1
ATOM 1640 O O . LYS A 1 207 ? -24.002 15.826 17.564 1.00 83.94 207 LYS A O 1
ATOM 1645 N N . THR A 1 208 ? -25.642 14.300 17.740 1.00 88.88 208 THR A N 1
ATOM 1646 C CA . THR A 1 208 ? -25.559 14.135 19.195 1.00 88.88 208 THR A CA 1
ATOM 1647 C C . THR A 1 208 ? -24.504 13.113 19.584 1.00 88.88 208 THR A C 1
ATOM 1649 O O . THR A 1 208 ? -23.674 13.412 20.442 1.00 88.88 208 THR A O 1
ATOM 1652 N N . ASN A 1 209 ? -24.478 11.955 18.921 1.00 88.62 209 ASN A N 1
ATOM 1653 C CA . ASN A 1 209 ? -23.441 10.950 19.107 1.00 88.62 209 ASN A CA 1
ATOM 1654 C C . ASN A 1 209 ? -22.976 10.372 17.756 1.00 88.62 209 ASN A C 1
ATOM 1656 O O . ASN A 1 209 ? -23.249 9.212 17.435 1.00 88.62 209 ASN A O 1
ATOM 1660 N N . PRO A 1 210 ? -22.257 11.173 16.948 1.00 89.25 210 PRO A N 1
ATOM 1661 C CA . PRO A 1 210 ? -21.886 10.787 15.589 1.00 89.25 210 PRO A CA 1
ATOM 1662 C C . PRO A 1 210 ? -20.985 9.548 15.547 1.00 89.25 210 PRO A C 1
ATOM 1664 O O . PRO A 1 210 ? -21.083 8.759 14.612 1.00 89.25 210 PRO A O 1
ATOM 1667 N N . LEU A 1 211 ? -20.123 9.356 16.554 1.00 90.31 211 LEU A N 1
ATOM 1668 C CA . LEU A 1 211 ? -19.211 8.214 16.602 1.00 90.31 211 LEU A CA 1
ATOM 1669 C C . LEU A 1 211 ? -19.947 6.910 16.922 1.00 90.31 211 LEU A C 1
ATOM 1671 O O . LEU A 1 211 ? -19.702 5.908 16.257 1.00 90.31 211 LEU A O 1
ATOM 1675 N N . MET A 1 212 ? -20.874 6.926 17.886 1.00 92.00 212 MET A N 1
ATOM 1676 C CA . MET A 1 212 ? -21.718 5.759 18.152 1.00 92.00 212 MET A CA 1
ATOM 1677 C C . MET A 1 212 ? -22.592 5.435 16.940 1.00 92.00 212 MET A C 1
ATOM 1679 O O . MET A 1 212 ? -22.604 4.298 16.496 1.00 92.00 212 MET A O 1
ATOM 1683 N N . SER A 1 213 ? -23.222 6.445 16.333 1.00 92.19 213 SER A N 1
ATOM 1684 C CA . SER A 1 213 ? -24.033 6.260 15.125 1.00 92.19 213 SER A CA 1
ATOM 1685 C C . SER A 1 213 ? -23.229 5.688 13.947 1.00 92.19 213 SER A C 1
ATOM 1687 O O . SER A 1 213 ? -23.731 4.839 13.217 1.00 92.19 213 SER A O 1
ATOM 1689 N N . LEU A 1 214 ? -21.967 6.103 13.770 1.00 92.19 214 LEU A N 1
ATOM 1690 C CA . LEU A 1 214 ? -21.054 5.522 12.777 1.00 92.19 214 LEU A CA 1
ATOM 1691 C C . LEU A 1 214 ? -20.757 4.047 13.062 1.00 92.19 214 LEU A C 1
ATOM 1693 O O . LEU A 1 214 ? -20.718 3.234 12.137 1.00 92.19 214 LEU A O 1
ATOM 1697 N N . ILE A 1 215 ? -20.527 3.712 14.329 1.00 91.69 215 ILE A N 1
ATOM 1698 C CA . ILE A 1 215 ? -20.229 2.345 14.747 1.00 91.69 215 ILE A CA 1
ATOM 1699 C C . ILE A 1 215 ? -21.457 1.461 14.611 1.00 91.69 215 ILE A C 1
ATOM 1701 O O . ILE A 1 215 ? -21.317 0.381 14.066 1.00 91.69 215 ILE A O 1
ATOM 1705 N N . ASP A 1 216 ? -22.641 1.910 15.011 1.00 91.50 216 ASP A N 1
ATOM 1706 C CA . ASP A 1 216 ? -23.877 1.137 14.863 1.00 91.50 216 ASP A CA 1
ATOM 1707 C C . ASP A 1 216 ? -24.234 0.928 13.385 1.00 91.50 216 ASP A C 1
ATOM 1709 O O . ASP A 1 216 ? -24.691 -0.146 12.995 1.00 91.50 216 ASP A O 1
ATOM 1713 N N . PHE A 1 217 ? -23.968 1.930 12.539 1.00 91.50 217 PHE A N 1
ATOM 1714 C CA . PHE A 1 217 ? -24.150 1.826 11.093 1.00 91.50 217 PHE A CA 1
ATOM 1715 C C . PHE A 1 217 ? -23.210 0.783 10.464 1.00 91.50 217 PHE A C 1
ATOM 1717 O O . PHE A 1 217 ? -23.641 -0.049 9.663 1.00 91.50 217 PHE A O 1
ATOM 1724 N N . LEU A 1 218 ? -21.920 0.808 10.817 1.00 91.06 218 LEU A N 1
ATOM 1725 C CA . LEU A 1 218 ? -20.928 -0.100 10.233 1.00 91.06 218 LEU A CA 1
ATOM 1726 C C . LEU A 1 218 ? -20.868 -1.460 10.922 1.00 91.06 218 LEU A C 1
ATOM 1728 O O . LEU A 1 218 ? -20.625 -2.455 10.257 1.00 91.06 218 LEU A O 1
ATOM 1732 N N . TYR A 1 219 ? -21.082 -1.535 12.222 1.00 91.25 219 TYR A N 1
ATOM 1733 C CA . TYR A 1 219 ? -20.936 -2.730 13.047 1.00 91.25 219 TYR A CA 1
ATOM 1734 C C . TYR A 1 219 ? -22.204 -2.956 13.887 1.00 91.25 219 TYR A C 1
ATOM 1736 O O . TYR A 1 219 ? -22.139 -2.921 15.119 1.00 91.25 219 TYR A O 1
ATOM 1744 N N . PRO A 1 220 ? -23.357 -3.211 13.238 1.00 91.31 220 PRO A N 1
ATOM 1745 C CA . PRO A 1 220 ? -24.601 -3.486 13.946 1.00 91.31 220 PRO A CA 1
ATOM 1746 C C . PRO A 1 220 ? -24.450 -4.736 14.816 1.00 91.31 220 PRO A C 1
ATOM 1748 O O . PRO A 1 220 ? -23.797 -5.702 14.415 1.00 91.31 220 PRO A O 1
ATOM 1751 N N . ASP A 1 221 ? -25.038 -4.710 16.012 1.00 91.75 221 ASP A N 1
ATOM 1752 C CA . ASP A 1 221 ? -24.980 -5.817 16.973 1.00 91.75 221 ASP A CA 1
ATOM 1753 C C . ASP A 1 221 ? -23.533 -6.293 17.240 1.00 91.75 221 ASP A C 1
ATOM 1755 O O . ASP A 1 221 ? -23.239 -7.489 17.276 1.00 91.75 221 ASP A O 1
ATOM 1759 N N . LEU A 1 222 ? -22.599 -5.341 17.400 1.00 89.75 222 LEU A N 1
ATOM 1760 C CA . LEU A 1 222 ? -21.149 -5.572 17.513 1.00 89.75 222 LEU A CA 1
ATOM 1761 C C . LEU A 1 222 ? -20.779 -6.760 18.416 1.00 89.75 222 LEU A C 1
ATOM 1763 O O . LEU A 1 222 ? -19.944 -7.580 18.042 1.00 89.75 222 LEU A O 1
ATOM 1767 N N . ASN A 1 223 ? -21.384 -6.846 19.605 1.00 88.94 223 ASN A N 1
ATOM 1768 C CA . ASN A 1 223 ? -21.061 -7.874 20.597 1.00 88.94 223 ASN A CA 1
ATOM 1769 C C . ASN A 1 223 ? -21.537 -9.277 20.192 1.00 88.94 223 ASN A C 1
ATOM 1771 O O . ASN A 1 223 ? -20.860 -10.255 20.514 1.00 88.94 223 ASN A O 1
ATOM 1775 N N . ASP A 1 224 ? -22.644 -9.378 19.457 1.00 90.06 224 ASP A N 1
ATOM 1776 C CA . ASP A 1 224 ? -23.173 -10.658 18.980 1.00 90.06 224 ASP A CA 1
ATOM 1777 C C . ASP A 1 224 ? -22.317 -11.220 17.834 1.00 90.06 224 ASP A C 1
ATOM 1779 O O . ASP A 1 224 ? -22.231 -12.434 17.647 1.00 90.06 224 ASP A O 1
ATOM 1783 N N . ASN A 1 225 ? -21.606 -10.340 17.121 1.00 88.00 225 ASN A N 1
ATOM 1784 C CA . ASN A 1 225 ? -20.777 -10.679 15.967 1.00 88.00 225 ASN A CA 1
ATOM 1785 C C . ASN A 1 225 ? -19.268 -10.796 16.271 1.00 88.00 225 ASN A C 1
ATOM 1787 O O . ASN A 1 225 ? -18.482 -11.046 15.361 1.00 88.00 225 ASN A O 1
ATOM 1791 N N . LEU A 1 226 ? -18.823 -10.687 17.533 1.00 82.62 226 LEU A N 1
ATOM 1792 C CA . LEU A 1 226 ? -17.392 -10.769 17.902 1.00 82.62 226 LEU A CA 1
ATOM 1793 C C . LEU A 1 226 ? -16.701 -12.081 17.489 1.00 82.62 226 LEU A C 1
ATOM 1795 O O . LEU A 1 226 ? -15.483 -12.122 17.318 1.00 82.62 226 LEU A O 1
ATOM 1799 N N . GLY A 1 227 ? -17.469 -13.167 17.369 1.00 75.94 227 GLY A N 1
ATOM 1800 C CA . GLY A 1 227 ? -16.973 -14.473 16.932 1.00 75.94 227 GLY A CA 1
ATOM 1801 C C . GLY A 1 227 ? -16.960 -14.669 15.414 1.00 75.94 227 GLY A C 1
ATOM 1802 O O . GLY A 1 227 ? -16.352 -15.633 14.944 1.00 75.94 227 GLY A O 1
ATOM 1803 N N . ASP A 1 228 ? -17.612 -13.785 14.656 1.00 83.19 228 ASP A N 1
ATOM 1804 C CA . ASP A 1 228 ? -17.643 -13.845 13.200 1.00 83.19 228 ASP A CA 1
ATOM 1805 C C . ASP A 1 228 ? -16.445 -13.087 12.622 1.00 83.19 228 ASP A C 1
ATOM 1807 O O . ASP A 1 228 ? -16.278 -11.878 12.786 1.00 83.19 228 ASP A O 1
ATOM 1811 N N . GLN A 1 229 ? -15.578 -13.820 11.932 1.00 74.00 229 GLN A N 1
ATOM 1812 C CA . GLN A 1 229 ? -14.393 -13.227 11.335 1.00 74.00 229 GLN A CA 1
ATOM 1813 C C . GLN A 1 229 ? -14.723 -12.387 10.095 1.00 74.00 229 GLN A C 1
ATOM 1815 O O . GLN A 1 229 ? -14.069 -11.367 9.875 1.00 74.00 229 GLN A O 1
ATOM 1820 N N . LEU A 1 230 ? -15.736 -12.772 9.309 1.00 81.56 230 LEU A N 1
ATOM 1821 C CA . LEU A 1 230 ? -16.112 -12.051 8.088 1.00 81.56 230 LEU A CA 1
ATOM 1822 C C . LEU A 1 230 ? -16.697 -10.675 8.421 1.00 81.56 230 LEU A C 1
ATOM 1824 O O . LEU A 1 230 ? -16.418 -9.696 7.726 1.00 81.56 230 LEU A O 1
ATOM 1828 N N . PHE A 1 231 ? -17.408 -10.580 9.547 1.00 85.81 231 PHE A N 1
ATOM 1829 C CA . PHE A 1 231 ? -18.028 -9.349 10.035 1.00 85.81 231 PHE A CA 1
ATOM 1830 C C . PHE A 1 231 ? -17.057 -8.158 10.106 1.00 85.81 231 PHE A C 1
ATOM 1832 O O . PHE A 1 231 ? -17.398 -7.048 9.696 1.00 85.81 231 PHE A O 1
ATOM 1839 N N . PHE A 1 232 ? -15.822 -8.381 10.568 1.00 81.81 232 PHE A N 1
ATOM 1840 C CA . PHE A 1 232 ? -14.799 -7.330 10.649 1.00 81.81 232 PHE A CA 1
ATOM 1841 C C . PHE A 1 232 ? -13.946 -7.194 9.384 1.00 81.81 232 PHE A C 1
ATOM 1843 O O . PHE A 1 232 ? -13.286 -6.170 9.192 1.00 81.81 232 PHE A O 1
ATOM 1850 N N . GLN A 1 233 ? -13.912 -8.212 8.525 1.00 76.94 233 GLN A N 1
ATOM 1851 C CA . GLN A 1 233 ? -13.068 -8.201 7.332 1.00 76.94 233 GLN A CA 1
ATOM 1852 C C . GLN A 1 233 ? -13.608 -7.288 6.240 1.00 76.94 233 GLN A C 1
ATOM 1854 O O . GLN A 1 233 ? -12.840 -6.525 5.658 1.00 76.94 233 GLN A O 1
ATOM 1859 N N . GLU A 1 234 ? -14.916 -7.308 6.012 1.00 81.88 234 GLU A N 1
ATOM 1860 C CA . GLU A 1 234 ? -15.546 -6.549 4.924 1.00 81.88 234 GLU A CA 1
ATOM 1861 C C . GLU A 1 234 ? -15.803 -5.079 5.280 1.00 81.88 234 GLU A C 1
ATOM 1863 O O . GLU A 1 234 ? -16.327 -4.309 4.477 1.00 81.88 234 GLU A O 1
ATOM 1868 N N . ARG A 1 235 ? -15.437 -4.672 6.499 1.00 87.00 235 ARG A N 1
ATOM 1869 C CA . ARG A 1 235 ? -15.808 -3.381 7.079 1.00 87.00 235 ARG A CA 1
ATOM 1870 C C . ARG A 1 235 ? -14.583 -2.641 7.594 1.00 87.00 235 ARG A C 1
ATOM 1872 O O . ARG A 1 235 ? -13.556 -3.237 7.926 1.00 87.00 235 ARG A O 1
ATOM 1879 N N . GLY A 1 236 ? -14.661 -1.319 7.642 1.00 89.19 236 GLY A N 1
ATOM 1880 C CA . GLY A 1 236 ? -13.570 -0.499 8.149 1.00 89.19 236 GLY A CA 1
ATOM 1881 C C . GLY A 1 236 ? -13.958 0.962 8.270 1.00 89.19 236 GLY A C 1
ATOM 1882 O O . GLY A 1 236 ? -14.663 1.497 7.417 1.00 89.19 236 GLY A O 1
ATOM 1883 N N . ILE A 1 237 ? -13.456 1.602 9.321 1.00 91.12 237 ILE A N 1
ATOM 1884 C CA . ILE A 1 237 ? -13.527 3.050 9.495 1.00 91.12 237 ILE A CA 1
ATOM 1885 C C . ILE A 1 237 ? -12.189 3.629 9.047 1.00 91.12 237 ILE A C 1
ATOM 1887 O O . ILE A 1 237 ? -11.136 3.249 9.558 1.00 91.12 237 ILE A O 1
ATOM 1891 N N . LEU A 1 238 ? -12.231 4.548 8.086 1.00 91.12 238 LEU A N 1
ATOM 1892 C CA . LEU A 1 238 ? -11.067 5.316 7.658 1.00 91.12 238 LEU A CA 1
ATOM 1893 C C . LEU A 1 238 ? -11.154 6.715 8.257 1.00 91.12 238 LEU A C 1
ATOM 1895 O O . LEU A 1 238 ? -12.204 7.353 8.204 1.00 91.12 238 LEU A O 1
ATOM 1899 N N . ALA A 1 239 ? -10.041 7.199 8.798 1.00 88.94 239 ALA A N 1
ATOM 1900 C CA . ALA A 1 239 ? -9.931 8.555 9.312 1.00 88.94 239 ALA A CA 1
ATOM 1901 C C . ALA A 1 239 ? -8.670 9.232 8.751 1.00 88.94 239 ALA A C 1
ATOM 1903 O O . ALA A 1 239 ? -7.678 8.555 8.476 1.00 88.94 239 ALA A O 1
ATOM 1904 N N . PRO A 1 240 ? -8.693 10.564 8.562 1.00 85.56 240 PRO A N 1
ATOM 1905 C CA . PRO A 1 240 ? -7.604 11.287 7.904 1.00 85.56 240 PRO A CA 1
ATOM 1906 C C . PRO A 1 240 ? -6.346 11.432 8.771 1.00 85.56 240 PRO A C 1
ATOM 1908 O O . PRO A 1 240 ? -5.271 11.698 8.240 1.00 85.56 240 PRO A O 1
ATOM 1911 N N . MET A 1 241 ? -6.471 11.304 10.095 1.00 86.12 241 MET A N 1
ATOM 1912 C CA . MET A 1 241 ? -5.384 11.495 11.058 1.00 86.12 241 MET A CA 1
ATOM 1913 C C . MET A 1 241 ? -5.254 10.284 11.976 1.00 86.12 241 MET A C 1
ATOM 1915 O O . MET A 1 241 ? -6.259 9.665 12.330 1.00 86.12 241 MET A O 1
ATOM 1919 N N . LEU A 1 242 ? -4.022 9.995 12.403 1.00 84.25 242 LEU A N 1
ATOM 1920 C CA . LEU A 1 242 ? -3.735 8.887 13.312 1.00 84.25 242 LEU A CA 1
ATOM 1921 C C . LEU A 1 242 ? -4.458 9.059 14.654 1.00 84.25 242 LEU A C 1
ATOM 1923 O O . LEU A 1 242 ? -5.129 8.131 15.080 1.00 84.25 242 LEU A O 1
ATOM 1927 N N . ASP A 1 243 ? -4.444 10.256 15.242 1.00 86.25 243 ASP A N 1
ATOM 1928 C CA . ASP A 1 243 ? -5.147 10.551 16.500 1.00 86.25 243 ASP A CA 1
ATOM 1929 C C . ASP A 1 243 ? -6.658 10.271 16.403 1.00 86.25 243 ASP A C 1
ATOM 1931 O O . ASP A 1 243 ? -7.284 9.792 17.346 1.00 86.25 243 ASP A O 1
ATOM 1935 N N . SER A 1 244 ? -7.264 10.528 15.236 1.00 90.06 244 SER A N 1
ATOM 1936 C CA . SER A 1 244 ? -8.670 10.187 14.989 1.00 90.06 244 SER A CA 1
ATOM 1937 C C . SER A 1 244 ? -8.882 8.674 14.905 1.00 90.06 244 SER A C 1
ATOM 1939 O O . SER A 1 244 ? -9.869 8.176 15.438 1.00 90.06 244 SER A O 1
ATOM 1941 N N . VAL A 1 245 ? -7.961 7.938 14.269 1.00 89.75 245 VAL A N 1
ATOM 1942 C CA . VAL A 1 245 ? -7.980 6.464 14.248 1.00 89.75 245 VAL A CA 1
ATOM 1943 C C . VAL A 1 245 ? -7.838 5.902 15.663 1.00 89.75 245 VAL A C 1
ATOM 1945 O O . VAL A 1 245 ? -8.577 4.993 16.032 1.00 89.75 245 VAL A O 1
ATOM 1948 N N . GLU A 1 246 ? -6.927 6.450 16.468 1.00 88.56 246 GLU A N 1
ATOM 1949 C CA . GLU A 1 246 ? -6.728 6.053 17.864 1.00 88.56 246 GLU A CA 1
ATOM 1950 C C . GLU A 1 246 ? -8.004 6.270 18.679 1.00 88.56 246 GLU A C 1
ATOM 1952 O O . GLU A 1 246 ? -8.481 5.332 19.314 1.00 88.56 246 GLU A O 1
ATOM 1957 N N . HIS A 1 247 ? -8.626 7.446 18.570 1.00 90.44 247 HIS A N 1
ATOM 1958 C CA . HIS A 1 247 ? -9.873 7.750 19.270 1.00 90.44 247 HIS A CA 1
ATOM 1959 C C . HIS A 1 247 ? -11.017 6.791 18.901 1.00 90.44 247 HIS A C 1
ATOM 1961 O O . HIS A 1 247 ? -11.727 6.298 19.779 1.00 90.44 247 HIS A O 1
ATOM 1967 N N . VAL A 1 248 ? -11.183 6.486 17.607 1.00 92.62 248 VAL A N 1
ATOM 1968 C CA . VAL A 1 248 ? -12.186 5.514 17.136 1.00 92.62 248 VAL A CA 1
ATOM 1969 C C . VAL A 1 248 ? -11.888 4.119 17.687 1.00 92.62 248 VAL A C 1
ATOM 1971 O O . VAL A 1 248 ? -12.797 3.452 18.177 1.00 92.62 248 VAL A O 1
ATOM 1974 N N . ASN A 1 249 ? -10.630 3.677 17.636 1.00 91.31 249 ASN A N 1
ATOM 1975 C CA . ASN A 1 249 ? -10.228 2.353 18.110 1.00 91.31 249 ASN A CA 1
ATOM 1976 C C . ASN A 1 249 ? -10.414 2.200 19.625 1.00 91.31 249 ASN A C 1
ATOM 1978 O O . ASN A 1 249 ? -10.915 1.170 20.074 1.00 91.31 249 ASN A O 1
ATOM 1982 N N . GLU A 1 250 ? -10.051 3.211 20.417 1.00 91.25 250 GLU A N 1
ATOM 1983 C CA . GLU A 1 250 ? -10.272 3.216 21.867 1.00 91.25 250 GLU A CA 1
ATOM 1984 C C . GLU A 1 250 ? -11.761 3.156 22.205 1.00 91.25 250 GLU A C 1
ATOM 1986 O O . GLU A 1 250 ? -12.179 2.354 23.046 1.00 91.25 250 GLU A O 1
ATOM 1991 N N . PHE A 1 251 ? -12.576 3.955 21.513 1.00 92.19 251 PHE A N 1
ATOM 1992 C CA . PHE A 1 251 ? -14.019 3.945 21.707 1.00 92.19 251 PHE A CA 1
ATOM 1993 C C . PHE A 1 251 ? -14.624 2.588 21.314 1.00 92.19 251 PHE A C 1
ATOM 1995 O O . PHE A 1 25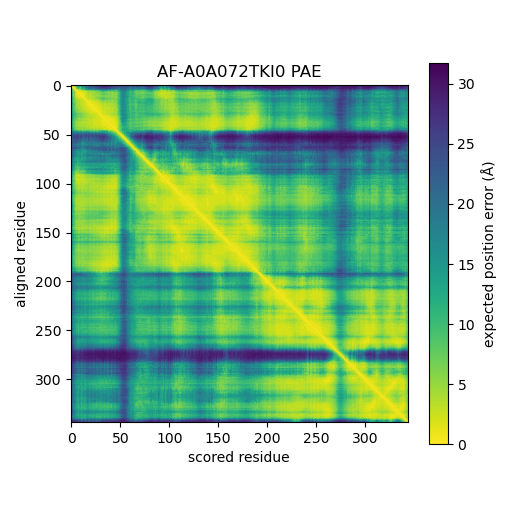1 ? -15.365 2.008 22.105 1.00 92.19 251 PHE A O 1
ATOM 2002 N N . MET A 1 252 ? -14.226 2.008 20.176 1.00 90.75 252 MET A N 1
ATOM 2003 C CA . MET A 1 252 ? -14.625 0.655 19.759 1.00 90.75 252 MET A CA 1
ATOM 2004 C C . MET A 1 252 ? -14.266 -0.403 20.809 1.00 90.75 252 MET A C 1
ATOM 2006 O O . MET A 1 252 ? -15.122 -1.192 21.204 1.00 90.75 252 MET A O 1
ATOM 2010 N N . ILE A 1 253 ? -13.031 -0.407 21.324 1.00 90.94 253 ILE A N 1
ATOM 2011 C CA . ILE A 1 253 ? -12.613 -1.348 22.377 1.00 90.94 253 ILE A CA 1
ATO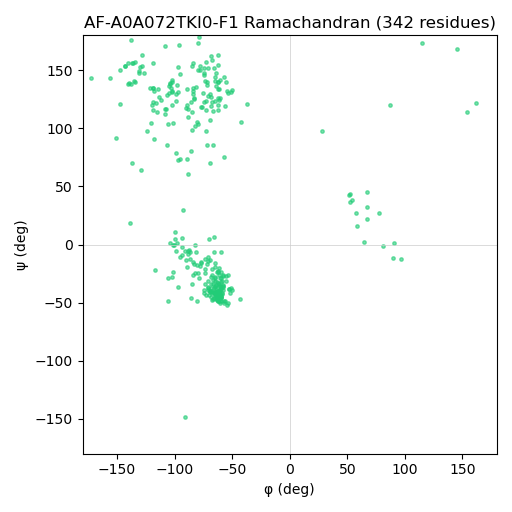M 2012 C C . ILE A 1 253 ? -13.443 -1.167 23.653 1.00 90.94 253 ILE A C 1
ATOM 2014 O O . ILE A 1 253 ? -13.739 -2.157 24.329 1.00 90.94 253 ILE A O 1
ATOM 2018 N N . SER A 1 254 ? -13.859 0.059 23.984 1.00 91.69 254 SER A N 1
ATOM 2019 C CA . SER A 1 254 ? -14.710 0.316 25.152 1.00 91.69 254 SER A CA 1
ATOM 2020 C C . SER A 1 254 ? -16.103 -0.324 25.042 1.00 91.69 254 SER A C 1
ATOM 2022 O O . SER A 1 254 ? -16.657 -0.724 26.065 1.00 91.69 254 SER A O 1
ATOM 2024 N N . LEU A 1 255 ? -16.625 -0.499 23.819 1.00 90.69 255 LEU A N 1
ATOM 2025 C CA . LEU A 1 255 ? -17.932 -1.114 23.540 1.00 90.69 255 LEU A CA 1
ATOM 2026 C C . LEU A 1 255 ? -17.891 -2.649 23.491 1.00 90.69 255 LEU A C 1
ATOM 2028 O O . LEU A 1 255 ? -18.905 -3.308 23.734 1.00 90.69 255 LEU A O 1
ATOM 2032 N N . ILE A 1 256 ? -16.728 -3.224 23.170 1.00 89.44 256 ILE A N 1
ATOM 2033 C CA . ILE A 1 256 ? -16.525 -4.676 23.124 1.00 89.44 256 ILE A CA 1
ATOM 2034 C C . ILE A 1 256 ? -16.597 -5.248 24.544 1.00 89.44 256 ILE A C 1
ATOM 2036 O O . ILE A 1 256 ? -15.876 -4.823 25.449 1.00 89.44 256 ILE A O 1
ATOM 2040 N N . SER A 1 257 ? -17.444 -6.250 24.743 1.00 88.75 257 SER A N 1
ATOM 2041 C CA . SER A 1 257 ? -17.569 -6.963 26.014 1.00 88.75 257 SER A CA 1
ATOM 2042 C C . SER A 1 257 ? -16.346 -7.843 26.285 1.00 88.75 257 SER A C 1
ATOM 2044 O O . SER A 1 257 ? -15.700 -8.343 25.368 1.00 88.75 257 SER A O 1
ATOM 2046 N N . GLY A 1 258 ? -16.035 -8.069 27.562 1.00 88.25 258 GLY A N 1
ATOM 2047 C CA . GLY A 1 258 ? -14.934 -8.939 27.986 1.00 88.25 258 GLY A CA 1
ATOM 2048 C C . GLY A 1 258 ? -13.812 -8.207 28.719 1.00 88.25 258 GLY A C 1
ATOM 2049 O O . GLY A 1 258 ? -13.809 -6.982 28.850 1.00 88.25 258 GLY A O 1
ATOM 2050 N N . GLU A 1 259 ? -12.869 -8.992 29.238 1.00 91.69 259 GLU A N 1
ATOM 2051 C CA . GLU A 1 259 ? -11.740 -8.486 30.018 1.00 91.69 259 GLU A CA 1
ATOM 2052 C C . GLU A 1 259 ? -10.729 -7.770 29.109 1.00 91.69 259 GLU A C 1
ATOM 2054 O O . GLU A 1 259 ? -10.219 -8.348 28.147 1.00 91.69 259 GLU A O 1
ATOM 2059 N N . GLU A 1 260 ? -10.448 -6.501 29.418 1.00 94.12 260 GLU A N 1
ATOM 2060 C CA . GLU A 1 260 ? -9.378 -5.734 28.780 1.00 94.12 260 GLU A CA 1
ATOM 2061 C C . GLU A 1 260 ? -8.026 -6.195 29.318 1.00 94.12 260 GLU A C 1
ATOM 2063 O O . GLU A 1 260 ? -7.806 -6.234 30.529 1.00 94.12 260 GLU A O 1
ATOM 2068 N N . LYS A 1 261 ? -7.097 -6.488 28.408 1.00 94.94 261 LYS A N 1
ATOM 2069 C CA . LYS A 1 261 ? -5.701 -6.719 28.751 1.00 94.94 261 LYS A CA 1
ATOM 2070 C C . LYS A 1 261 ? -4.813 -5.650 28.155 1.00 94.94 261 LYS A C 1
ATOM 2072 O O . LYS A 1 261 ? -4.890 -5.343 26.967 1.00 94.94 261 LYS A O 1
ATOM 2077 N N . GLU A 1 262 ? -3.924 -5.148 28.995 1.00 95.00 262 GLU A N 1
ATOM 2078 C CA . GLU A 1 262 ? -2.942 -4.143 28.634 1.00 95.00 262 GLU A CA 1
ATOM 2079 C C . GLU A 1 262 ? -1.550 -4.761 28.491 1.00 95.00 262 GLU A C 1
ATOM 2081 O O . GLU A 1 262 ? -1.072 -5.482 29.371 1.00 95.00 262 GLU A O 1
ATOM 2086 N N . TYR A 1 263 ? -0.898 -4.448 27.374 1.00 94.12 263 TYR A N 1
ATOM 2087 C CA . TYR A 1 263 ? 0.499 -4.754 27.105 1.00 94.12 263 TYR A CA 1
ATOM 2088 C C . TYR A 1 263 ? 1.279 -3.444 27.019 1.00 94.12 263 TYR A C 1
ATOM 2090 O O . TYR A 1 263 ? 0.906 -2.546 26.265 1.00 94.12 263 TYR A O 1
ATOM 2098 N N . LEU A 1 264 ? 2.358 -3.347 27.796 1.00 92.69 264 LEU A N 1
ATOM 2099 C CA . LEU A 1 264 ? 3.250 -2.190 27.816 1.00 92.69 264 LEU A CA 1
ATOM 2100 C C . LEU A 1 264 ? 4.544 -2.518 27.064 1.00 92.69 264 LEU A C 1
ATOM 2102 O O . LEU A 1 264 ? 5.084 -3.618 27.225 1.00 92.69 264 LEU A O 1
ATOM 2106 N N . SER A 1 265 ? 5.049 -1.582 26.259 1.00 91.06 265 SER A N 1
ATOM 2107 C CA . SER A 1 265 ? 6.380 -1.705 25.660 1.00 91.06 265 SER A CA 1
ATOM 2108 C C . SER A 1 265 ? 7.467 -1.624 26.735 1.00 91.06 265 SER A C 1
ATOM 2110 O O . SER A 1 265 ? 7.263 -1.124 27.845 1.00 91.06 265 SER A O 1
ATOM 2112 N N . SER A 1 266 ? 8.642 -2.151 26.400 1.00 87.00 266 SER A N 1
ATOM 2113 C CA . SER A 1 266 ? 9.849 -2.040 27.212 1.00 87.00 266 SER A CA 1
ATOM 2114 C C . SER A 1 266 ? 10.931 -1.420 26.343 1.00 87.00 266 SER A C 1
ATOM 2116 O O . SER A 1 266 ? 11.556 -2.105 25.532 1.00 87.00 266 SER A O 1
ATOM 2118 N N . ASP A 1 267 ? 11.105 -0.111 26.497 1.00 85.38 267 ASP A N 1
ATOM 2119 C CA . ASP A 1 267 ? 11.956 0.692 25.627 1.00 85.38 267 ASP A CA 1
ATOM 2120 C C . ASP A 1 267 ? 13.293 1.004 26.306 1.00 85.38 267 ASP A C 1
ATOM 2122 O O . ASP A 1 267 ? 13.374 1.228 27.515 1.00 85.38 267 ASP A O 1
ATOM 2126 N N . SER A 1 268 ? 14.375 0.979 25.528 1.00 82.00 268 SER A N 1
ATOM 2127 C CA . SER A 1 268 ? 15.727 1.257 26.018 1.00 82.00 268 SER A CA 1
ATOM 2128 C C . SER A 1 268 ? 16.579 1.920 24.939 1.00 82.00 268 SER A C 1
ATOM 2130 O O . SER A 1 268 ? 16.383 1.700 23.743 1.00 82.00 268 SER A O 1
ATOM 2132 N N . VAL A 1 269 ? 17.529 2.756 25.359 1.00 79.44 269 VAL A N 1
ATOM 2133 C CA . VAL A 1 269 ? 18.400 3.502 24.443 1.00 79.44 269 VAL A CA 1
ATOM 2134 C C . VAL A 1 269 ? 19.569 2.625 23.997 1.00 79.44 269 VAL A C 1
ATOM 2136 O O . VAL A 1 269 ? 20.331 2.120 24.823 1.00 79.44 269 VAL A O 1
ATOM 2139 N N . CYS A 1 270 ? 19.759 2.493 22.683 1.00 72.69 270 CYS A N 1
ATOM 2140 C CA . CYS A 1 270 ? 20.940 1.846 22.118 1.00 72.69 270 CYS A CA 1
ATOM 2141 C C . CYS A 1 270 ? 22.106 2.848 22.034 1.00 72.69 270 CYS A C 1
ATOM 2143 O O . CYS A 1 270 ? 21.967 3.914 21.441 1.00 72.69 270 CYS A O 1
ATOM 2145 N N . ARG A 1 271 ? 23.266 2.518 22.618 1.00 66.50 271 ARG A N 1
ATOM 2146 C CA . ARG A 1 271 ? 24.445 3.411 22.702 1.00 66.50 271 ARG A CA 1
ATOM 2147 C C . ARG A 1 271 ? 25.454 3.235 21.552 1.00 66.50 271 ARG A C 1
ATOM 2149 O O . ARG A 1 271 ? 26.647 3.412 21.760 1.00 66.50 271 ARG A O 1
ATOM 2156 N N . SER A 1 272 ? 2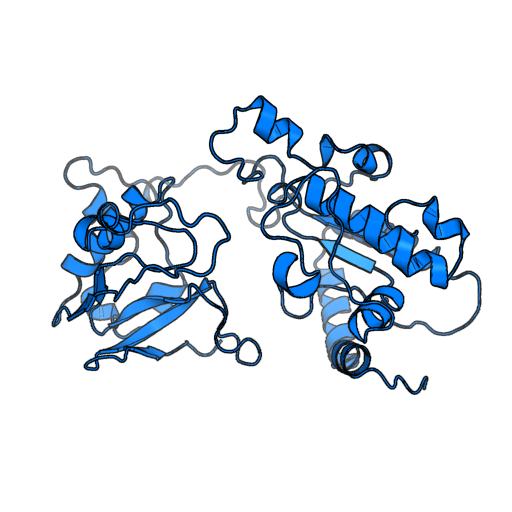5.015 2.834 20.362 1.00 58.28 272 SER A N 1
ATOM 2157 C CA . SER A 1 272 ? 25.912 2.418 19.267 1.00 58.28 272 SER A CA 1
ATOM 2158 C C . SER A 1 272 ? 26.308 3.518 18.263 1.00 58.28 272 SER A C 1
ATOM 2160 O O . SER A 1 272 ? 26.965 3.201 17.277 1.00 58.28 272 SER A O 1
ATOM 2162 N N . GLY A 1 273 ? 25.938 4.787 18.478 1.00 55.34 273 GLY A N 1
ATOM 2163 C CA . GLY A 1 273 ? 26.265 5.901 17.570 1.00 55.34 273 GLY A CA 1
ATOM 2164 C C . GLY A 1 273 ? 27.527 6.681 17.964 1.00 55.34 273 GLY A C 1
ATOM 2165 O O . GLY A 1 273 ? 27.785 6.883 19.146 1.00 55.34 273 GLY A O 1
ATOM 2166 N N . GLU A 1 274 ? 28.273 7.179 16.973 1.00 53.59 274 GLU A N 1
ATOM 2167 C CA . GLU A 1 274 ? 29.553 7.909 17.109 1.00 53.59 274 GLU A CA 1
ATOM 2168 C C . GLU A 1 274 ? 29.470 9.288 17.811 1.00 53.59 274 GLU A C 1
ATOM 2170 O O . GLU A 1 274 ? 30.474 9.986 17.911 1.00 53.59 274 GLU A O 1
ATOM 2175 N N . ASN A 1 275 ? 28.314 9.680 18.361 1.00 53.06 275 ASN A N 1
ATOM 2176 C CA . ASN A 1 275 ? 28.156 10.906 19.151 1.00 53.06 275 ASN A CA 1
ATOM 2177 C C . ASN A 1 275 ? 28.016 10.574 20.641 1.00 53.06 275 ASN A C 1
ATOM 2179 O O . ASN A 1 275 ? 26.914 10.474 21.182 1.00 53.06 275 ASN A O 1
ATOM 2183 N N . SER A 1 276 ? 29.156 10.435 21.314 1.00 51.41 276 SER A N 1
ATOM 2184 C CA . SER A 1 276 ? 29.273 10.148 22.750 1.00 51.41 276 SER A CA 1
ATOM 2185 C C . SER A 1 276 ? 28.852 11.293 23.688 1.00 51.41 276 SER A C 1
ATOM 2187 O O . SER A 1 276 ? 28.978 11.142 24.900 1.00 51.41 276 SER A O 1
ATOM 2189 N N . ASP A 1 277 ? 28.335 12.409 23.160 1.00 56.31 277 ASP A N 1
ATOM 2190 C CA . ASP A 1 277 ? 28.007 13.612 23.943 1.00 56.31 277 ASP A CA 1
ATOM 2191 C C . ASP A 1 277 ? 26.510 13.775 2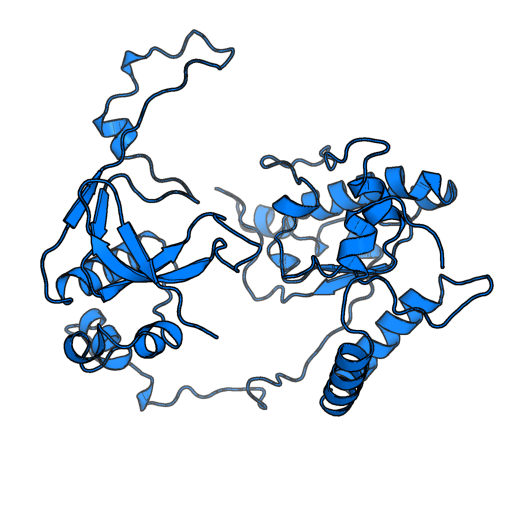4.270 1.00 56.31 277 ASP A C 1
ATOM 2193 O O . ASP A 1 277 ? 26.129 14.724 24.958 1.00 56.31 277 ASP A O 1
ATOM 2197 N N . VAL A 1 278 ? 25.635 12.854 23.840 1.00 56.75 278 VAL A N 1
ATOM 2198 C CA . VAL A 1 278 ? 24.226 12.882 24.273 1.00 56.75 278 VAL A CA 1
ATOM 2199 C C . VAL A 1 278 ? 24.125 12.280 25.674 1.00 56.75 278 VAL A C 1
ATOM 2201 O O . VAL A 1 278 ? 24.195 11.063 25.856 1.00 56.75 278 VAL A O 1
ATOM 2204 N N . GLN A 1 279 ? 23.973 13.145 26.678 1.00 56.53 279 GLN A N 1
ATOM 2205 C CA . GLN A 1 279 ? 23.814 12.745 28.073 1.00 56.53 279 GLN A CA 1
ATOM 2206 C C . GLN A 1 279 ? 22.618 11.795 28.216 1.00 56.53 279 GLN A C 1
ATOM 2208 O O . GLN A 1 279 ? 21.472 12.155 27.953 1.00 56.53 279 GLN A O 1
ATOM 2213 N N . SER A 1 280 ? 22.876 10.572 28.685 1.00 55.81 280 SER A N 1
ATOM 2214 C CA . SER A 1 280 ? 21.860 9.538 28.932 1.00 55.81 280 SER A CA 1
ATOM 2215 C C . SER A 1 280 ? 20.774 9.937 29.944 1.00 55.81 280 SER A C 1
ATOM 2217 O O . SER A 1 280 ? 19.819 9.195 30.131 1.00 55.81 280 SER A O 1
ATOM 2219 N N . GLU A 1 281 ? 20.918 11.096 30.584 1.00 57.84 281 GLU A N 1
ATOM 2220 C CA . GLU A 1 281 ? 19.972 11.693 31.530 1.00 57.84 281 GLU A CA 1
ATOM 2221 C C . GLU A 1 281 ? 18.754 12.342 30.848 1.00 57.84 281 GLU A C 1
ATOM 2223 O O . GLU A 1 281 ? 17.757 12.601 31.516 1.00 57.84 281 GLU A O 1
ATOM 2228 N N . TRP A 1 282 ? 18.788 12.586 29.531 1.00 63.81 282 TRP A N 1
ATOM 2229 C CA . TRP A 1 282 ? 17.660 13.192 28.803 1.00 63.81 282 TRP A CA 1
ATOM 2230 C C . TRP A 1 282 ? 16.571 12.197 28.387 1.00 63.81 282 TRP A C 1
ATOM 2232 O O . TRP A 1 282 ? 15.453 12.603 28.077 1.00 63.81 282 TRP A O 1
ATOM 2242 N N . PHE A 1 283 ? 16.871 10.899 28.387 1.00 70.62 283 PHE A N 1
ATOM 2243 C CA . PHE A 1 283 ? 15.933 9.857 27.972 1.00 70.62 283 PHE A CA 1
ATOM 2244 C C . PHE A 1 283 ? 15.276 9.218 29.195 1.00 70.62 283 PHE A C 1
ATOM 2246 O O . PHE A 1 283 ? 15.678 8.141 29.636 1.00 70.62 283 PHE A O 1
ATOM 2253 N N . THR A 1 284 ? 14.280 9.895 29.770 1.00 80.06 284 THR A N 1
ATOM 2254 C CA . THR A 1 284 ? 13.477 9.303 30.848 1.00 80.06 284 THR A CA 1
ATOM 2255 C C . THR A 1 284 ? 12.541 8.226 30.303 1.00 80.06 284 THR A C 1
ATOM 2257 O O . THR A 1 284 ? 12.186 8.232 29.122 1.00 80.06 284 THR A O 1
ATOM 2260 N N . SER A 1 285 ? 12.105 7.304 31.163 1.00 78.50 285 SER A N 1
ATOM 2261 C CA . SER A 1 285 ? 11.114 6.289 30.788 1.00 78.50 285 SER A CA 1
ATOM 2262 C C . SER A 1 285 ? 9.819 6.928 30.283 1.00 78.50 285 SER A C 1
ATOM 2264 O O . SER A 1 285 ? 9.227 6.440 29.333 1.00 78.50 285 SER A O 1
ATOM 2266 N N . GLU A 1 286 ? 9.400 8.055 30.861 1.00 82.81 286 GLU A N 1
ATOM 2267 C CA . GLU A 1 286 ? 8.219 8.805 30.423 1.00 82.81 286 GLU A CA 1
ATOM 2268 C C . GLU A 1 286 ? 8.396 9.371 29.013 1.00 82.81 286 GLU A C 1
ATOM 2270 O O . GLU A 1 286 ? 7.467 9.309 28.211 1.00 82.81 286 GLU A O 1
ATOM 2275 N N . PHE A 1 287 ? 9.589 9.886 28.697 1.00 82.38 287 PHE A N 1
ATOM 2276 C CA . PHE A 1 287 ? 9.909 10.348 27.350 1.00 82.38 287 PHE A CA 1
ATOM 2277 C C . PHE A 1 287 ? 9.871 9.189 26.352 1.00 82.38 287 PHE A C 1
ATOM 2279 O O . PHE A 1 287 ? 9.219 9.308 25.319 1.00 82.38 287 PHE A O 1
ATOM 2286 N N . LEU A 1 288 ? 10.516 8.060 26.675 1.00 82.50 288 LEU A N 1
ATOM 2287 C CA . LEU A 1 288 ? 10.547 6.875 25.812 1.00 82.50 288 LEU A CA 1
ATOM 2288 C C . LEU A 1 288 ? 9.142 6.312 25.564 1.00 82.50 288 LEU A C 1
ATOM 2290 O O . LEU A 1 288 ? 8.777 6.070 24.417 1.00 82.50 288 LEU A O 1
ATOM 2294 N N . ASN A 1 289 ? 8.327 6.209 26.615 1.00 85.00 289 ASN A N 1
ATOM 2295 C CA . ASN A 1 289 ? 6.942 5.743 26.531 1.00 85.00 289 ASN A CA 1
ATOM 2296 C C . ASN A 1 289 ? 6.039 6.689 25.714 1.00 85.00 289 ASN A C 1
ATOM 2298 O O . ASN A 1 289 ? 4.962 6.286 25.278 1.00 85.00 289 ASN A O 1
ATOM 2302 N N . GLY A 1 290 ? 6.449 7.949 25.530 1.00 79.56 290 GLY A N 1
ATOM 2303 C CA . GLY A 1 290 ? 5.753 8.940 24.710 1.00 79.56 290 GLY A CA 1
ATOM 2304 C C . GLY A 1 290 ? 6.158 8.939 23.233 1.00 79.56 290 GLY A C 1
ATOM 2305 O O . GLY A 1 290 ? 5.566 9.675 22.445 1.00 79.56 290 GLY A O 1
ATOM 2306 N N . ILE A 1 291 ? 7.159 8.148 22.831 1.00 80.00 291 ILE A N 1
ATOM 2307 C CA . ILE A 1 291 ? 7.611 8.100 21.438 1.00 80.00 291 ILE A CA 1
ATOM 2308 C C . ILE A 1 291 ? 6.575 7.359 20.590 1.00 80.00 291 ILE A C 1
ATOM 2310 O O . ILE A 1 291 ? 6.376 6.154 20.724 1.00 80.00 291 ILE A O 1
ATOM 2314 N N . GLN A 1 292 ? 5.971 8.077 19.645 1.00 78.44 292 GLN A N 1
ATOM 2315 C CA . GLN A 1 292 ? 5.150 7.497 18.586 1.00 78.44 292 GLN A CA 1
ATOM 2316 C C . GLN A 1 292 ? 5.980 7.384 17.307 1.00 78.44 292 GLN A C 1
ATOM 2318 O O . GLN A 1 292 ? 6.638 8.335 16.880 1.00 78.44 292 GLN A O 1
ATOM 2323 N N . SER A 1 293 ? 5.991 6.204 16.692 1.00 71.81 293 SER A N 1
ATOM 2324 C CA . SER A 1 293 ? 6.756 5.946 15.470 1.00 71.81 293 SER A CA 1
ATOM 2325 C C . SER A 1 293 ? 5.965 5.081 14.503 1.00 71.81 293 SER A C 1
ATOM 2327 O O . SER A 1 293 ? 5.333 4.101 14.884 1.00 71.81 293 SER A O 1
ATOM 2329 N N . SER A 1 294 ? 6.034 5.421 13.216 1.00 68.81 294 SER A N 1
ATOM 2330 C CA . SER A 1 294 ? 5.392 4.635 12.164 1.00 68.81 294 SER A CA 1
ATOM 2331 C C . SER A 1 294 ? 5.971 3.219 12.103 1.00 68.81 294 SER A C 1
ATOM 2333 O O . SER A 1 294 ? 7.191 3.060 12.054 1.00 68.81 294 SER A O 1
ATOM 2335 N N . GLY A 1 295 ? 5.109 2.204 12.024 1.00 70.19 295 GLY A N 1
ATOM 2336 C CA . GLY A 1 295 ? 5.527 0.805 11.868 1.00 70.19 295 GLY A CA 1
ATOM 2337 C C . GLY A 1 295 ? 5.741 0.041 13.181 1.00 70.19 295 GLY A C 1
ATOM 2338 O O . GLY A 1 295 ? 6.081 -1.144 13.146 1.00 70.19 295 GLY A O 1
ATOM 2339 N N . ILE A 1 296 ? 5.512 0.679 14.332 1.00 80.62 296 ILE A N 1
ATOM 2340 C CA . ILE A 1 296 ? 5.468 0.020 15.641 1.00 80.62 296 ILE A CA 1
ATOM 2341 C C . ILE A 1 296 ? 4.208 0.441 16.414 1.00 80.62 296 ILE A C 1
ATOM 2343 O O . ILE A 1 296 ? 3.740 1.561 16.227 1.00 80.62 296 ILE A O 1
ATOM 2347 N N . PRO A 1 297 ? 3.632 -0.440 17.255 1.00 84.06 297 PRO A N 1
ATOM 2348 C CA . PRO A 1 297 ? 2.568 -0.045 18.173 1.00 84.06 297 PRO A CA 1
ATOM 2349 C C . PRO A 1 297 ? 3.053 1.002 19.182 1.00 84.06 297 PRO A C 1
ATOM 2351 O O . PRO A 1 297 ? 4.235 1.023 19.531 1.00 84.06 297 PRO A O 1
ATOM 2354 N N . ASN A 1 298 ? 2.123 1.807 19.696 1.00 86.62 298 ASN A N 1
ATOM 2355 C CA . ASN A 1 298 ? 2.375 2.712 20.817 1.00 86.62 298 ASN A CA 1
ATOM 2356 C C . ASN A 1 298 ? 2.767 1.936 22.085 1.00 86.62 298 ASN A C 1
ATOM 2358 O O . ASN A 1 298 ? 2.487 0.741 22.208 1.00 86.62 298 ASN A O 1
ATOM 2362 N N . HIS A 1 299 ? 3.347 2.645 23.060 1.00 90.19 299 HIS A N 1
ATOM 2363 C CA . HIS A 1 299 ? 3.771 2.067 24.340 1.00 90.19 299 HIS A CA 1
ATOM 2364 C C . HIS A 1 299 ? 2.680 1.237 25.020 1.00 90.19 299 HIS A C 1
ATOM 2366 O O . HIS A 1 299 ? 2.961 0.187 25.590 1.00 90.19 299 HIS A O 1
ATOM 2372 N N . ARG A 1 300 ? 1.428 1.697 24.958 1.00 90.81 300 ARG A N 1
ATOM 2373 C CA . ARG A 1 300 ? 0.278 1.041 25.576 1.00 90.81 300 ARG A CA 1
ATOM 2374 C C . ARG A 1 300 ? -0.601 0.413 24.502 1.00 90.81 300 ARG A C 1
ATOM 2376 O O . ARG A 1 300 ? -1.195 1.126 23.699 1.00 90.81 300 ARG A O 1
ATOM 2383 N N . LEU A 1 301 ? -0.722 -0.911 24.529 1.00 91.88 301 LEU A N 1
ATOM 2384 C CA . LEU A 1 301 ? -1.607 -1.672 23.652 1.00 91.88 301 LEU A CA 1
ATOM 2385 C C . LEU A 1 301 ? -2.687 -2.368 24.482 1.00 91.88 301 LEU A C 1
ATOM 2387 O O . LEU A 1 301 ? -2.397 -3.275 25.263 1.00 91.88 301 LEU A O 1
ATOM 2391 N N . LYS A 1 302 ? -3.937 -1.949 24.291 1.00 93.06 302 LYS A N 1
ATOM 2392 C CA . LYS A 1 302 ? -5.113 -2.528 24.946 1.00 93.06 302 LYS A CA 1
ATOM 2393 C C . LYS A 1 302 ? -5.845 -3.441 23.983 1.00 93.06 302 LYS A C 1
ATOM 2395 O O . LYS A 1 302 ? -6.077 -3.055 22.843 1.00 93.06 302 LYS A O 1
ATOM 2400 N N . LEU A 1 303 ? -6.197 -4.641 24.433 1.00 94.25 303 LEU A N 1
ATOM 2401 C CA . LEU A 1 303 ? -6.866 -5.651 23.615 1.00 94.25 303 LEU A CA 1
ATOM 2402 C C . LEU A 1 303 ? -7.931 -6.395 24.420 1.00 94.25 303 LEU A C 1
ATOM 2404 O O . LEU A 1 303 ? -7.833 -6.517 25.641 1.00 94.25 303 LEU A O 1
ATOM 2408 N N . LYS A 1 304 ? -8.912 -6.951 23.708 1.00 93.38 304 LYS A N 1
ATOM 2409 C CA . LYS A 1 304 ? -9.935 -7.863 24.234 1.00 93.38 304 LYS A CA 1
ATOM 2410 C C . LYS A 1 304 ? -10.016 -9.099 23.342 1.00 93.38 304 LYS A C 1
ATOM 2412 O O . LYS A 1 304 ? -9.682 -9.043 22.161 1.00 93.38 304 LYS A O 1
ATOM 2417 N N . VAL A 1 305 ? -10.433 -10.235 23.896 1.00 91.06 305 VAL A N 1
ATOM 2418 C CA . VAL A 1 305 ? -10.695 -11.428 23.073 1.00 91.06 305 VAL A CA 1
ATOM 2419 C C . VAL A 1 305 ? -11.858 -11.128 22.122 1.00 91.06 305 VAL A C 1
ATOM 2421 O O . VAL A 1 305 ? -12.839 -10.514 22.528 1.00 91.06 305 VAL A O 1
ATOM 2424 N N . GLY A 1 306 ? -11.731 -11.531 20.859 1.00 87.75 306 GLY A N 1
ATOM 2425 C CA . GLY A 1 306 ? -12.700 -11.264 19.794 1.00 87.75 306 GLY A CA 1
ATOM 2426 C C . GLY A 1 306 ? -12.456 -9.967 19.017 1.00 87.75 306 GLY A C 1
ATOM 2427 O O . GLY A 1 306 ? -13.045 -9.793 17.956 1.00 87.75 306 GLY A O 1
ATOM 2428 N N . CYS A 1 307 ? -11.575 -9.065 19.472 1.00 88.38 307 CYS A N 1
ATOM 2429 C CA . CYS A 1 307 ? -11.337 -7.827 18.728 1.00 88.38 307 CYS A CA 1
ATOM 2430 C C . CYS A 1 307 ? -10.496 -8.065 17.455 1.00 88.38 307 CYS A C 1
ATOM 2432 O O . CYS A 1 307 ? -9.595 -8.920 17.447 1.00 88.38 307 CYS A O 1
ATOM 2434 N N . PRO A 1 308 ? -10.762 -7.310 16.372 1.00 88.44 308 PRO A N 1
ATOM 2435 C CA . PRO A 1 308 ? -9.920 -7.323 15.187 1.00 88.44 308 PRO A CA 1
ATOM 2436 C C . PRO A 1 308 ? -8.606 -6.577 15.451 1.00 88.44 308 PRO A C 1
ATOM 2438 O O . PRO A 1 308 ? -8.578 -5.523 16.085 1.00 88.44 308 PRO A O 1
ATOM 2441 N N . VAL A 1 309 ? -7.506 -7.108 14.926 1.00 90.31 309 VAL A N 1
ATOM 2442 C CA . VAL A 1 309 ? -6.174 -6.492 14.957 1.00 90.31 309 VAL A CA 1
ATOM 2443 C C . VAL A 1 309 ? -5.515 -6.593 13.588 1.00 90.31 309 VAL A C 1
ATOM 2445 O O . VAL A 1 309 ? -5.847 -7.460 12.782 1.00 90.31 309 VAL A O 1
ATOM 2448 N N . MET A 1 310 ? -4.555 -5.713 13.318 1.00 89.25 310 MET A N 1
ATOM 2449 C CA . MET A 1 310 ? -3.784 -5.715 12.077 1.00 89.25 310 MET A CA 1
ATOM 2450 C C . MET A 1 310 ? -2.302 -5.935 12.377 1.00 89.25 310 MET A C 1
ATOM 2452 O O . MET A 1 310 ? -1.741 -5.311 13.280 1.00 89.25 310 MET A O 1
ATOM 2456 N N . LEU A 1 311 ? -1.651 -6.816 11.616 1.00 87.88 311 LEU A N 1
ATOM 2457 C CA . LEU A 1 311 ? -0.201 -6.970 11.670 1.00 87.88 311 LEU A CA 1
ATOM 2458 C C . LEU A 1 311 ? 0.476 -5.735 11.083 1.00 87.88 311 LEU A C 1
ATOM 2460 O O . LEU A 1 311 ? 0.182 -5.345 9.962 1.00 87.88 311 LEU A O 1
ATOM 2464 N N . ILE A 1 312 ? 1.430 -5.167 11.820 1.00 85.25 312 ILE A N 1
ATOM 2465 C CA . ILE A 1 312 ? 2.208 -3.988 11.391 1.00 85.25 312 ILE A CA 1
ATOM 2466 C C . ILE A 1 312 ? 3.584 -4.404 10.825 1.00 85.25 312 ILE A C 1
ATOM 2468 O O . ILE A 1 312 ? 4.363 -3.591 10.333 1.00 85.25 312 ILE A O 1
ATOM 2472 N N . ARG A 1 313 ? 3.927 -5.698 10.900 1.00 79.94 313 ARG A N 1
ATOM 2473 C CA . ARG A 1 313 ? 5.208 -6.246 10.434 1.00 79.94 313 ARG A CA 1
ATOM 2474 C C . ARG A 1 313 ? 5.014 -7.553 9.682 1.00 79.94 313 ARG A C 1
ATOM 2476 O O . ARG A 1 313 ? 4.055 -8.283 9.909 1.00 79.94 313 ARG A O 1
ATOM 2483 N N . ASN A 1 314 ? 5.984 -7.858 8.827 1.00 77.88 314 ASN A N 1
ATOM 2484 C CA . ASN A 1 314 ? 6.066 -9.140 8.143 1.00 77.88 314 ASN A CA 1
ATOM 2485 C C . ASN A 1 314 ? 6.567 -10.214 9.115 1.00 77.88 314 ASN A C 1
ATOM 2487 O O . ASN A 1 314 ? 7.683 -10.096 9.617 1.00 77.88 314 ASN A O 1
ATOM 2491 N N . LEU A 1 315 ? 5.747 -11.236 9.367 1.00 81.31 315 LEU A N 1
ATOM 2492 C CA . LEU A 1 315 ? 6.101 -12.377 10.217 1.00 81.31 315 LEU A CA 1
ATOM 2493 C C . LEU A 1 315 ? 6.385 -13.625 9.383 1.00 81.31 315 LEU A C 1
ATOM 2495 O O . LEU A 1 315 ? 7.414 -14.266 9.567 1.00 81.31 315 LEU A O 1
ATOM 2499 N N . ASP A 1 316 ? 5.491 -13.942 8.448 1.00 77.19 316 ASP A N 1
ATOM 2500 C CA . ASP A 1 316 ? 5.601 -15.118 7.588 1.00 77.19 316 ASP A CA 1
ATOM 2501 C C . ASP A 1 316 ? 4.920 -14.842 6.243 1.00 77.19 316 ASP A C 1
ATOM 2503 O O . ASP A 1 316 ? 3.717 -15.031 6.067 1.00 77.19 316 ASP A O 1
ATOM 2507 N N . GLN A 1 317 ? 5.701 -14.344 5.285 1.00 72.06 317 GLN A N 1
ATOM 2508 C CA . GLN A 1 317 ? 5.187 -13.981 3.963 1.00 72.06 317 GLN A CA 1
ATOM 2509 C C . GLN A 1 317 ? 4.721 -15.197 3.159 1.00 72.06 317 GLN A C 1
ATOM 2511 O O . GLN A 1 317 ? 3.796 -15.062 2.366 1.00 72.06 317 GLN A O 1
ATOM 2516 N N . ALA A 1 318 ? 5.325 -16.373 3.368 1.00 68.88 318 ALA A N 1
ATOM 2517 C CA . ALA A 1 318 ? 4.963 -17.582 2.631 1.00 68.88 318 ALA A CA 1
ATOM 2518 C C . ALA A 1 318 ? 3.530 -18.030 2.956 1.00 68.88 318 ALA A C 1
ATOM 2520 O O . ALA A 1 318 ? 2.830 -18.532 2.084 1.00 68.88 318 ALA A O 1
ATOM 2521 N N . ASN A 1 319 ? 3.081 -17.774 4.188 1.00 73.38 319 ASN A N 1
ATOM 2522 C CA . ASN A 1 319 ? 1.716 -18.042 4.641 1.00 73.38 319 ASN A CA 1
ATOM 2523 C C . ASN A 1 319 ? 0.815 -16.786 4.638 1.00 73.38 319 ASN A C 1
ATOM 2525 O O . ASN A 1 319 ? -0.291 -16.796 5.187 1.00 73.38 319 ASN A O 1
ATOM 2529 N N . GLY A 1 320 ? 1.274 -15.684 4.034 1.00 76.44 320 GLY A N 1
ATOM 2530 C CA . GLY A 1 320 ? 0.511 -14.441 3.916 1.00 76.44 320 GLY A CA 1
ATOM 2531 C C . GLY A 1 320 ? 0.251 -13.727 5.248 1.00 76.44 320 GLY A C 1
ATOM 2532 O O . GLY A 1 320 ? -0.809 -13.125 5.406 1.00 76.44 320 GLY A O 1
ATOM 2533 N N . LEU A 1 321 ? 1.173 -13.828 6.213 1.00 82.69 321 LEU A N 1
ATOM 2534 C CA . LEU A 1 321 ? 1.216 -13.038 7.450 1.00 82.69 321 LEU A CA 1
ATOM 2535 C C . LEU A 1 321 ? 2.188 -11.862 7.273 1.00 82.69 321 LEU A C 1
ATOM 2537 O O . LEU A 1 321 ? 3.313 -11.850 7.792 1.00 82.69 321 LEU A O 1
ATOM 2541 N N . CYS A 1 322 ? 1.754 -10.882 6.488 1.00 80.88 322 CYS A N 1
ATOM 2542 C CA . CYS A 1 322 ? 2.488 -9.660 6.171 1.00 80.88 322 CYS A CA 1
ATOM 2543 C C . CYS A 1 322 ? 1.888 -8.423 6.863 1.00 80.88 322 CYS A C 1
ATOM 2545 O O . CYS A 1 322 ? 0.807 -8.478 7.456 1.00 80.88 322 CYS A O 1
ATOM 2547 N N . ASN A 1 323 ? 2.598 -7.296 6.785 1.00 79.75 323 ASN A N 1
ATOM 2548 C CA . ASN A 1 323 ? 2.061 -6.000 7.195 1.00 79.75 323 ASN A CA 1
ATOM 2549 C C . ASN A 1 323 ? 0.724 -5.725 6.476 1.00 79.75 323 ASN A C 1
ATOM 2551 O O . ASN A 1 323 ? 0.640 -5.890 5.262 1.00 79.75 323 ASN A O 1
ATOM 2555 N N . GLY A 1 324 ? -0.307 -5.334 7.223 1.00 82.56 324 GLY A N 1
ATOM 2556 C CA . GLY A 1 324 ? -1.676 -5.148 6.738 1.00 82.56 324 GLY A CA 1
ATOM 2557 C C . GLY A 1 324 ? -2.609 -6.343 6.966 1.00 82.56 324 GLY A C 1
ATOM 2558 O O . GLY A 1 324 ? -3.825 -6.187 6.859 1.00 82.56 324 GLY A O 1
ATOM 2559 N N . THR A 1 325 ? -2.086 -7.522 7.329 1.00 84.69 325 THR A N 1
ATOM 2560 C CA . THR A 1 325 ? -2.927 -8.713 7.551 1.00 84.69 325 THR A CA 1
ATOM 2561 C C . THR A 1 325 ? -3.863 -8.498 8.736 1.00 84.69 325 THR A C 1
ATOM 2563 O O . THR A 1 325 ? -3.402 -8.237 9.850 1.00 84.69 325 THR A O 1
ATOM 2566 N N . ARG A 1 326 ? -5.171 -8.649 8.510 1.00 87.31 326 ARG A N 1
ATOM 2567 C CA . ARG A 1 326 ? -6.204 -8.586 9.552 1.00 87.31 326 ARG A CA 1
ATOM 2568 C C . ARG A 1 326 ? -6.349 -9.942 10.245 1.00 87.31 326 ARG A C 1
ATOM 2570 O O . ARG A 1 326 ? -6.393 -10.976 9.582 1.00 87.31 326 ARG A O 1
ATOM 2577 N N . LEU A 1 327 ? -6.425 -9.933 11.571 1.00 88.88 327 LEU A N 1
ATOM 2578 C CA . LEU A 1 327 ? -6.557 -11.113 12.425 1.00 88.88 327 LEU A CA 1
ATOM 2579 C C . LEU A 1 327 ? -7.605 -10.857 13.512 1.00 88.88 327 LEU A C 1
ATOM 2581 O O . LEU A 1 327 ? -7.805 -9.715 13.918 1.00 88.88 327 LEU A O 1
ATOM 2585 N N . THR A 1 328 ? -8.195 -11.920 14.050 1.00 89.19 328 THR A N 1
ATOM 2586 C CA . THR A 1 328 ? -9.074 -11.837 15.228 1.00 89.19 328 THR A CA 1
ATOM 2587 C C . THR A 1 328 ? -8.357 -12.397 16.447 1.00 89.19 328 THR A C 1
ATOM 2589 O O . THR A 1 328 ? -7.824 -13.509 16.394 1.00 89.19 328 THR A O 1
ATOM 2592 N N . VAL A 1 329 ? -8.334 -11.645 17.549 1.00 91.94 329 VAL A N 1
ATOM 2593 C CA . VAL A 1 329 ? -7.727 -12.089 18.812 1.00 91.94 329 VAL A CA 1
ATOM 2594 C C . VAL A 1 329 ? -8.535 -13.245 19.395 1.00 91.94 329 VAL A C 1
ATOM 2596 O O . VAL A 1 329 ? -9.717 -13.102 19.686 1.00 91.94 329 VAL A O 1
ATOM 2599 N N . THR A 1 330 ? -7.889 -14.385 19.626 1.00 92.00 330 THR A N 1
ATOM 2600 C CA . THR A 1 330 ? -8.528 -15.583 20.193 1.00 92.00 330 THR A CA 1
ATOM 2601 C C . THR A 1 330 ? -8.139 -15.827 21.645 1.00 92.00 330 THR A C 1
ATOM 2603 O O . THR A 1 330 ? -8.928 -16.388 22.402 1.00 92.00 330 THR A O 1
ATOM 2606 N N . HIS A 1 331 ? -6.944 -15.400 22.064 1.00 94.62 331 HIS A N 1
ATOM 2607 C CA . HIS A 1 331 ? -6.497 -15.549 23.448 1.00 94.62 331 HIS A CA 1
ATOM 2608 C C . HIS A 1 331 ? -5.415 -14.528 23.830 1.00 94.62 331 HIS A C 1
ATOM 2610 O O . HIS A 1 331 ? -4.514 -14.223 23.046 1.00 94.62 331 HIS A O 1
ATOM 2616 N N . LEU A 1 332 ? -5.464 -14.054 25.079 1.00 96.62 332 LEU A N 1
ATOM 2617 C CA . LEU A 1 332 ? -4.576 -13.026 25.625 1.00 96.62 332 LEU A CA 1
ATOM 2618 C C . LEU A 1 332 ? -3.744 -13.574 26.802 1.00 96.62 332 LEU A C 1
ATOM 2620 O O . LEU A 1 332 ? -4.131 -13.519 27.971 1.00 96.62 332 LEU A O 1
ATOM 2624 N N . GLY A 1 333 ? -2.555 -14.101 26.502 1.00 94.94 333 GLY A N 1
ATOM 2625 C CA . GLY A 1 333 ? -1.601 -14.638 27.481 1.00 94.94 333 GLY A CA 1
ATOM 2626 C C . GLY A 1 333 ? -0.801 -13.552 28.210 1.00 94.94 333 GLY A C 1
ATOM 2627 O O . GLY A 1 333 ? -0.968 -12.365 27.952 1.00 94.94 333 GLY A O 1
ATOM 2628 N N . LYS A 1 334 ? 0.075 -13.933 29.154 1.00 93.31 334 LYS A N 1
ATOM 2629 C CA . LYS A 1 334 ? 0.870 -12.974 29.959 1.00 93.31 334 LYS A CA 1
ATOM 2630 C C . LYS A 1 334 ? 1.758 -12.063 29.101 1.00 93.31 334 LYS A C 1
ATOM 2632 O O . LYS A 1 334 ? 1.846 -10.876 29.375 1.00 93.31 334 LYS A O 1
ATOM 2637 N N . SER A 1 335 ? 2.401 -12.624 28.083 1.00 91.38 335 SER A N 1
ATOM 2638 C CA . SER A 1 335 ? 3.303 -11.919 27.158 1.00 91.38 335 SER A CA 1
ATOM 2639 C C . SER A 1 335 ? 3.094 -12.368 25.710 1.00 91.38 335 SER A C 1
ATOM 2641 O O . SER A 1 335 ? 3.982 -12.234 24.874 1.00 91.38 335 SER A O 1
ATOM 2643 N N . THR A 1 336 ? 1.948 -12.985 25.431 1.00 93.62 336 THR A N 1
ATOM 2644 C CA . THR A 1 336 ? 1.616 -13.570 24.134 1.00 93.62 336 THR A CA 1
ATOM 2645 C C . THR A 1 336 ? 0.198 -13.183 23.751 1.00 93.62 336 THR A C 1
ATOM 2647 O O . THR A 1 336 ? -0.697 -13.164 24.597 1.00 93.62 336 THR A O 1
ATOM 2650 N N . ILE A 1 337 ? 0.005 -12.893 22.469 1.00 94.88 337 ILE A N 1
ATOM 2651 C CA . ILE A 1 337 ? -1.300 -12.661 21.854 1.00 94.88 337 ILE A CA 1
ATOM 2652 C C . ILE A 1 337 ? -1.475 -13.778 20.832 1.00 94.88 337 ILE A C 1
ATOM 2654 O O . ILE A 1 337 ? -0.634 -13.941 19.949 1.00 94.88 337 ILE A O 1
ATOM 2658 N N . ALA A 1 338 ? -2.531 -14.571 20.977 1.00 94.56 338 ALA A N 1
ATOM 2659 C CA . ALA A 1 338 ? -2.933 -15.528 19.960 1.00 94.56 338 ALA A CA 1
ATOM 2660 C C . ALA A 1 338 ? -4.045 -14.900 19.122 1.00 94.56 338 ALA A C 1
ATOM 2662 O O . ALA A 1 338 ? -5.012 -14.358 19.664 1.00 94.56 338 ALA A O 1
ATOM 2663 N N . ALA A 1 339 ? -3.893 -14.971 17.806 1.00 91.88 339 ALA A N 1
ATOM 2664 C CA . ALA A 1 339 ? -4.864 -14.463 16.857 1.00 91.88 339 ALA A CA 1
ATOM 2665 C C . ALA A 1 339 ? -4.938 -15.394 15.647 1.00 91.88 339 ALA A C 1
ATOM 2667 O O . ALA A 1 339 ? -3.980 -16.108 15.337 1.00 91.88 339 ALA A O 1
ATOM 2668 N N . THR A 1 340 ? -6.081 -15.405 14.974 1.00 89.12 340 THR A N 1
ATOM 2669 C CA . THR A 1 340 ? -6.333 -16.291 13.836 1.00 89.12 340 THR A CA 1
ATOM 2670 C C . THR A 1 340 ? -6.611 -15.467 12.588 1.00 89.12 340 THR A C 1
ATOM 2672 O O . THR A 1 340 ? -7.366 -14.497 12.635 1.00 89.12 340 THR A O 1
ATOM 2675 N N . LYS A 1 341 ? -5.975 -15.861 11.480 1.00 83.81 341 LYS A N 1
ATOM 2676 C CA . LYS A 1 341 ? -6.283 -15.383 10.131 1.00 83.81 341 LYS A CA 1
ATOM 2677 C C . LYS A 1 341 ? -7.439 -16.220 9.588 1.00 83.81 341 LYS A C 1
ATOM 2679 O O . LYS A 1 341 ? -7.390 -17.448 9.690 1.00 83.81 341 LYS A O 1
ATOM 2684 N N . SER A 1 342 ? -8.455 -15.585 9.022 1.00 67.56 342 SER A N 1
ATOM 2685 C CA . SER A 1 342 ? -9.510 -16.302 8.301 1.00 67.56 342 SER A CA 1
ATOM 2686 C C . SER A 1 342 ? -8.931 -16.973 7.067 1.00 67.56 342 SER A C 1
ATOM 2688 O O . SER A 1 342 ? -8.000 -16.454 6.450 1.00 67.56 342 SER A O 1
ATOM 2690 N N . ARG A 1 343 ? -9.448 -18.152 6.733 1.00 55.88 343 ARG A N 1
ATOM 2691 C CA . ARG A 1 343 ? -9.106 -18.800 5.469 1.00 55.88 343 ARG A CA 1
ATOM 2692 C C . ARG A 1 343 ? -9.838 -18.051 4.356 1.00 55.88 343 ARG A C 1
ATOM 2694 O O . ARG A 1 343 ? -11.055 -17.919 4.456 1.00 55.88 343 ARG A O 1
ATOM 2701 N N . GLU A 1 344 ? -9.079 -17.541 3.388 1.00 48.03 344 GLU A N 1
ATOM 2702 C CA . GLU A 1 344 ? -9.600 -17.103 2.084 1.00 48.03 344 GLU A CA 1
ATOM 2703 C C . GLU A 1 344 ? -10.118 -18.301 1.284 1.00 48.03 344 GLU A C 1
ATOM 2705 O O . GLU A 1 344 ? -9.509 -19.397 1.406 1.00 48.03 344 GLU A O 1
#

pLDDT: mean 80.08, std 14.89, range [29.19, 96.62]

Foldseek 3Di:
DPPD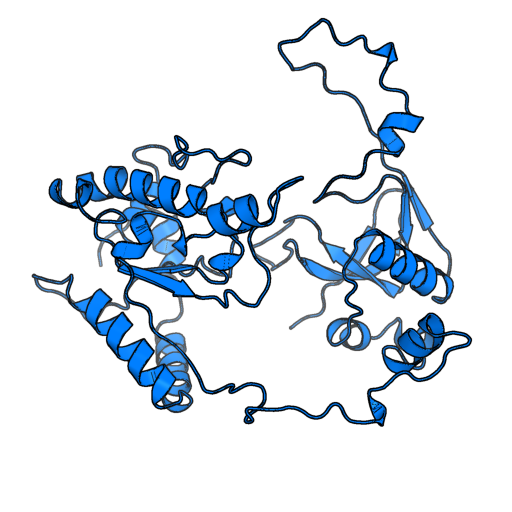PQPVQVVLVPDDPVVVVVVVVVVCVVDDPQVVVVVVVLVCLLVVVDPDDDDPDDASAPPVVPNDDCCVLQVFDPDFDQPAATPDDPPDSSLVNLLSHQEYEAAAQQQAFLSSLVNQQCRQLVSLCVVPVCLVVPGSSSHHYHYHDDNVDHGHDDVVDDPVVRVCRGNCVDPCVVVDDDRDDDQDPVVRDPDDDDDPLNDQPDPPCSLVSVCCSLQPPVQVCLVPPVSPVVTDDDDPDPVVVVVSVVVVQVPHDADKDKDFDDDDDDPPDPPPPPPPVVDDPVNRQPDDDQLDDHRIDIDGQSDKDFHSAADDVVVPNGGGQIWGFHDDDPNDTDTDGDDD

Organism: Medicago truncatula (NCBI:txid3880)

Sequence (344 aa):
MPTFTNKLIIDELNYNKDELEKTHADMLLMMTDEERCVYDKIMESVGSDDDDRRGKHCPLALLLPGGRTPHSTLTVPIEINEASSLVIEKDSPREDLVRAAKLIIWDEAPMIHRWCFEAFDRSMGDIMSKNDPLNNFRPFGGMTRVLGGDFRQILSVVRKGTRQDIVDALINSSTIWAYCNVLRLTFNMRLGASSVEIPEDLLISDKTNPLMSLIDFLYPDLNDNLGDQLFFQERGILAPMLDSVEHVNEFMISLISGEEKEYLSSDSVCRSGENSDVQSEWFTSEFLNGIQSSGIPNHRLKLKVGCPVMLIRNLDQANGLCNGTRLTVTHLGKSTIAATKSRE

Solvent-accessible surface area (backbone atoms only — not comparable to full-atom values): 21369 Å² total; per-residue (Å²): 129,86,84,72,85,42,63,64,50,50,59,73,66,67,62,66,60,72,62,49,52,50,50,48,55,55,51,65,69,70,50,49,75,70,55,46,55,53,50,51,55,53,51,50,58,58,55,70,75,68,90,70,92,79,75,101,62,80,72,43,55,44,50,50,82,87,76,59,55,65,50,79,77,51,40,49,56,94,78,72,45,91,84,44,58,45,66,68,62,84,94,32,64,64,49,54,41,58,70,64,40,45,31,39,56,39,72,54,43,35,43,39,45,24,46,59,57,53,12,46,27,54,43,28,12,64,61,30,27,76,80,40,68,71,17,56,81,32,74,41,19,60,53,43,75,47,78,38,68,54,86,86,56,68,60,34,86,54,87,95,51,54,74,65,51,38,54,59,32,23,43,83,61,35,80,68,39,81,77,58,84,88,82,83,87,85,79,47,81,90,71,72,51,97,73,82,82,81,57,74,89,77,56,86,78,58,83,86,52,48,68,59,54,50,43,48,71,72,43,62,64,52,72,83,42,37,85,44,68,64,70,60,66,85,48,84,88,85,61,99,42,69,71,56,45,50,52,52,51,54,52,52,57,71,68,48,68,74,70,78,44,78,48,71,66,87,84,80,88,81,86,84,61,96,66,88,78,70,64,77,83,76,67,41,71,70,59,57,55,64,56,78,56,93,74,55,82,55,33,72,42,76,46,40,62,36,40,78,46,65,36,64,50,72,78,39,67,94,80,63,38,29,55,71,35,64,30,35,28,71,41,80,54,98,90,45,77,43,61,46,68,78,85,129

Mean predicted aligned error: 11.48 Å